Protein AF-A0A6N7XLK1-F1 (afdb_monomer_lite)

Secondary structure (DSSP, 8-state):
-PPPPHHHHHHHHHHHHHHHHHHHHHHHHHHHHHTT-TTHHHHHHHHHHHHHHHHHHHTTTS-HHHHHHHHHHHHHHHHHHHHHHHHHHTT-HHHHHHHHHHHHHHHHHHHHHHHHH-TTS-HHHHHHHHHHHHHHHHHHHHHHHTT-HHHHHHHHHHHHHHHHHHHHHHHHHHHHH-HHHHS------

Sequence (189 aa):
MEYINRKELELINEVSMLWIQHSEWIRMVFVSIIFKTPDKEAAIFRFLRNLADFAYFLRVFYEDNVAFRFSDLLTENLSLARNLVEYTMLGDTKAAEKTNEKLYKNADEISHLLSSINPYWHYESWRAMLYIYLDMVKTMTGEMIDGNYRESINIYDKLEREVMVMAEIMYNGILKQFPYKFCKNKLLG

Organism: NCBI:txid2607614

Radius of gyration: 17.97 Å; chains: 1; bounding box: 56×36×53 Å

pLDDT: mean 95.72, std 10.15, range [37.56, 98.88]

Structure (mmCIF, N/CA/C/O backbone):
data_AF-A0A6N7XLK1-F1
#
_entry.id   AF-A0A6N7XLK1-F1
#
loop_
_atom_site.group_PDB
_atom_site.id
_atom_site.type_symbol
_atom_site.label_atom_id
_atom_site.label_alt_id
_atom_site.label_comp_id
_atom_site.label_asym_id
_atom_site.label_entity_id
_atom_site.label_seq_id
_atom_site.pdbx_PDB_ins_code
_atom_site.Cartn_x
_atom_site.Cartn_y
_atom_site.Cartn_z
_atom_site.occupancy
_atom_site.B_iso_or_equiv
_atom_site.auth_seq_id
_atom_site.auth_comp_id
_atom_site.auth_asym_id
_atom_site.auth_atom_id
_atom_site.pdbx_PDB_model_num
ATOM 1 N N . MET A 1 1 ? 13.445 -21.702 -20.669 1.00 43.28 1 MET A N 1
ATOM 2 C CA . MET A 1 1 ? 13.808 -21.191 -19.336 1.00 43.28 1 MET A CA 1
ATOM 3 C C . MET A 1 1 ? 14.716 -20.005 -19.590 1.00 43.28 1 MET A C 1
ATOM 5 O O . MET A 1 1 ? 15.807 -20.198 -20.110 1.00 43.28 1 MET A O 1
ATOM 9 N N . GLU A 1 2 ? 14.197 -18.795 -19.421 1.00 65.75 2 GLU A N 1
ATOM 10 C CA . GLU A 1 2 ? 14.968 -17.565 -19.617 1.00 65.75 2 GLU A CA 1
ATOM 11 C C . GLU A 1 2 ? 15.841 -17.361 -18.369 1.00 65.75 2 GLU A C 1
ATOM 13 O O . GLU A 1 2 ? 15.371 -17.562 -17.250 1.00 65.75 2 GLU A O 1
ATOM 18 N N . TYR A 1 3 ? 17.136 -17.097 -18.545 1.00 81.38 3 TYR A N 1
ATOM 19 C CA . TYR A 1 3 ? 18.070 -16.981 -17.423 1.00 81.38 3 TYR A CA 1
ATOM 20 C C . TYR A 1 3 ? 18.004 -15.567 -16.837 1.00 81.38 3 TYR A C 1
ATOM 22 O O . TYR A 1 3 ? 18.347 -14.617 -17.535 1.00 81.38 3 TYR A O 1
ATOM 30 N N . ILE A 1 4 ? 17.637 -15.442 -15.557 1.00 85.62 4 ILE A N 1
ATOM 31 C CA . ILE A 1 4 ? 17.681 -14.172 -14.814 1.00 85.62 4 ILE A CA 1
ATOM 32 C C . ILE A 1 4 ? 19.142 -13.765 -14.604 1.00 85.62 4 ILE A C 1
ATOM 34 O O . ILE A 1 4 ? 19.956 -14.536 -14.085 1.00 85.62 4 ILE A O 1
ATOM 38 N N . ASN A 1 5 ? 19.489 -12.543 -14.994 1.00 91.88 5 ASN A N 1
ATOM 39 C CA . ASN A 1 5 ? 20.804 -11.973 -14.745 1.00 91.88 5 ASN A CA 1
ATOM 40 C C . ASN A 1 5 ? 20.865 -11.231 -13.399 1.00 91.88 5 ASN A C 1
ATOM 42 O O . ASN A 1 5 ? 19.855 -10.950 -12.763 1.00 91.88 5 ASN A O 1
ATOM 46 N N . ARG A 1 6 ? 22.079 -10.888 -12.952 1.00 94.19 6 ARG A N 1
ATOM 47 C CA . ARG A 1 6 ? 22.297 -10.273 -11.635 1.00 94.19 6 ARG A CA 1
ATOM 48 C C . ARG A 1 6 ? 21.488 -8.987 -11.413 1.00 94.19 6 ARG A C 1
ATOM 50 O O . ARG A 1 6 ? 20.938 -8.829 -10.334 1.00 94.19 6 ARG A O 1
ATOM 57 N N . LYS A 1 7 ? 21.403 -8.095 -12.405 1.00 95.06 7 LYS A N 1
ATOM 58 C CA . LYS A 1 7 ? 20.674 -6.824 -12.263 1.00 95.06 7 LYS A CA 1
ATOM 59 C C . LYS A 1 7 ? 19.163 -7.036 -12.199 1.00 95.06 7 LYS A C 1
ATOM 61 O O . LYS A 1 7 ? 18.473 -6.321 -11.486 1.00 95.06 7 LYS A O 1
ATOM 66 N N . GLU A 1 8 ? 18.656 -8.011 -12.950 1.00 95.75 8 GLU A N 1
ATOM 67 C CA . GLU A 1 8 ? 17.245 -8.407 -12.892 1.00 95.75 8 GLU A CA 1
ATOM 68 C C . GLU A 1 8 ? 16.913 -8.999 -11.521 1.00 95.75 8 GLU A C 1
ATOM 70 O O . GLU A 1 8 ? 15.907 -8.635 -10.924 1.00 95.75 8 GLU A O 1
ATOM 75 N N . LEU A 1 9 ? 17.797 -9.843 -10.977 1.00 96.38 9 LEU A N 1
ATOM 76 C CA . LEU A 1 9 ? 17.644 -10.391 -9.630 1.00 96.38 9 LEU A CA 1
ATOM 77 C C . LEU A 1 9 ? 17.686 -9.297 -8.550 1.00 96.38 9 LEU A C 1
ATOM 79 O O . LEU A 1 9 ? 16.897 -9.339 -7.611 1.00 96.38 9 LEU A O 1
ATOM 83 N N . GLU A 1 10 ? 18.584 -8.317 -8.679 1.00 97.12 10 GLU A N 1
ATOM 84 C CA . GLU A 1 10 ? 18.661 -7.161 -7.774 1.00 97.12 10 GLU A CA 1
ATOM 85 C C . GLU A 1 10 ? 17.354 -6.349 -7.793 1.00 97.12 10 GLU A C 1
ATOM 87 O O . GLU A 1 10 ? 16.816 -6.068 -6.725 1.00 97.12 10 GLU A O 1
ATOM 92 N N . LEU A 1 11 ? 16.785 -6.079 -8.976 1.00 98.12 11 LEU A N 1
ATOM 93 C CA . LEU A 1 11 ? 15.480 -5.420 -9.113 1.00 98.12 11 LEU A CA 1
ATOM 94 C C . LEU A 1 11 ? 14.349 -6.224 -8.459 1.00 98.12 11 LEU A C 1
ATOM 96 O O . LEU A 1 11 ? 13.550 -5.661 -7.713 1.00 98.12 11 LEU A O 1
ATOM 100 N N . ILE A 1 12 ? 14.263 -7.526 -8.756 1.00 98.06 12 ILE A N 1
ATOM 101 C CA . ILE A 1 12 ? 13.224 -8.407 -8.202 1.00 98.06 12 ILE A CA 1
ATOM 102 C C . ILE A 1 12 ? 13.282 -8.370 -6.675 1.00 98.06 12 ILE A C 1
ATOM 104 O O . ILE A 1 12 ? 12.249 -8.195 -6.028 1.00 98.06 12 ILE A O 1
ATOM 108 N N . ASN A 1 13 ? 14.480 -8.486 -6.098 1.00 98.25 13 ASN A N 1
ATOM 109 C CA . ASN A 1 13 ? 14.666 -8.439 -4.653 1.00 98.25 13 ASN A CA 1
ATOM 110 C C . ASN A 1 13 ? 14.288 -7.072 -4.074 1.00 98.25 13 ASN A C 1
ATOM 112 O O . ASN A 1 13 ? 13.582 -7.022 -3.074 1.00 98.25 13 ASN A O 1
ATOM 116 N N . GLU A 1 14 ? 14.717 -5.970 -4.692 1.00 98.44 14 GLU A N 1
ATOM 117 C CA . GLU A 1 14 ? 14.417 -4.617 -4.214 1.00 98.44 14 GLU A CA 1
ATOM 118 C C . GLU A 1 14 ? 12.906 -4.341 -4.195 1.00 98.44 14 GLU A C 1
ATOM 120 O O . GLU A 1 14 ? 12.358 -3.969 -3.157 1.00 98.44 14 GLU A O 1
ATOM 125 N N . VAL A 1 15 ? 12.210 -4.616 -5.303 1.00 98.69 15 VAL A N 1
ATOM 126 C CA . VAL A 1 15 ? 10.756 -4.416 -5.412 1.00 98.69 15 VAL A CA 1
ATOM 127 C C . VAL A 1 15 ? 9.992 -5.337 -4.461 1.00 98.69 15 VAL A C 1
ATOM 129 O O . VAL A 1 15 ? 9.063 -4.887 -3.790 1.00 98.69 15 VAL A O 1
ATOM 132 N N . SER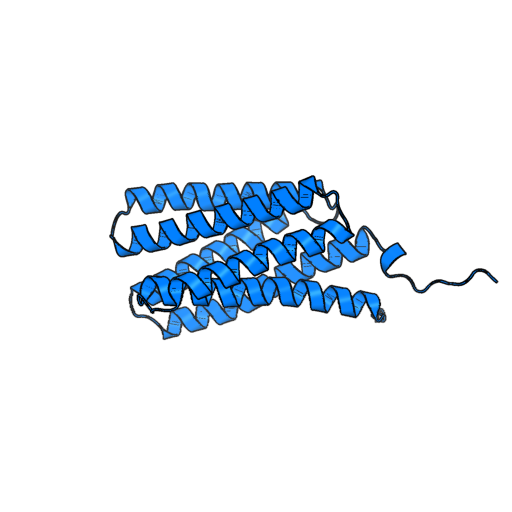 A 1 16 ? 10.394 -6.607 -4.357 1.00 98.44 16 SER A N 1
ATOM 133 C CA . SER A 1 16 ? 9.758 -7.555 -3.431 1.00 98.44 16 SER A CA 1
ATOM 134 C C . SER A 1 16 ? 9.927 -7.109 -1.979 1.00 98.44 16 SER A C 1
ATOM 136 O O . SER A 1 16 ? 8.966 -7.121 -1.215 1.00 98.44 16 SER A O 1
ATOM 138 N N . MET A 1 17 ? 11.119 -6.640 -1.600 1.00 98.56 17 MET A N 1
ATOM 139 C CA . MET A 1 17 ? 11.371 -6.134 -0.251 1.00 98.56 17 MET A CA 1
ATOM 140 C C . MET A 1 17 ? 10.546 -4.887 0.071 1.00 98.56 17 MET A C 1
ATOM 142 O O . MET A 1 17 ? 10.075 -4.765 1.200 1.00 98.56 17 MET A O 1
ATOM 146 N N . LEU A 1 18 ? 10.340 -3.976 -0.886 1.00 98.69 18 LEU A N 1
ATOM 147 C CA . LEU A 1 18 ? 9.494 -2.796 -0.679 1.00 98.69 18 LEU A CA 1
ATOM 148 C C . LEU A 1 18 ? 8.045 -3.186 -0.354 1.00 98.69 18 LEU A C 1
ATOM 150 O O . LEU A 1 18 ? 7.481 -2.662 0.609 1.00 98.69 18 LEU A O 1
ATOM 154 N N . TRP A 1 19 ? 7.468 -4.129 -1.103 1.00 98.56 19 TRP A N 1
ATOM 155 C CA . TRP A 1 19 ? 6.089 -4.594 -0.913 1.00 98.56 19 TRP A CA 1
ATOM 156 C C . TRP A 1 19 ? 5.901 -5.480 0.325 1.00 98.56 19 TRP A C 1
ATOM 158 O O . TRP A 1 19 ? 4.925 -5.294 1.049 1.00 98.56 19 TRP A O 1
ATOM 168 N N . ILE A 1 20 ? 6.846 -6.374 0.636 1.00 98.25 20 ILE A N 1
ATOM 169 C CA . ILE A 1 20 ? 6.812 -7.162 1.884 1.00 98.25 20 ILE A CA 1
ATOM 170 C C . ILE A 1 20 ? 6.916 -6.237 3.100 1.00 98.25 20 ILE A C 1
ATOM 172 O O . ILE A 1 20 ? 6.143 -6.346 4.047 1.00 98.25 20 ILE A O 1
ATOM 176 N N . GLN A 1 21 ? 7.832 -5.264 3.078 1.00 98.50 21 GLN A N 1
ATOM 177 C CA . GLN A 1 21 ? 7.912 -4.293 4.169 1.00 98.50 21 GLN A CA 1
ATOM 178 C C . GLN A 1 21 ? 6.621 -3.478 4.286 1.00 98.50 21 GLN A C 1
ATOM 180 O O . GLN A 1 21 ? 6.199 -3.169 5.397 1.00 98.50 21 GLN A O 1
ATOM 185 N N . HIS A 1 22 ? 5.973 -3.149 3.168 1.00 98.31 22 HIS A N 1
ATOM 186 C CA . HIS A 1 22 ? 4.676 -2.485 3.191 1.00 98.31 22 HIS A CA 1
ATOM 187 C C . HIS A 1 22 ? 3.635 -3.317 3.962 1.00 98.31 22 HIS A C 1
ATOM 189 O O . HIS A 1 22 ? 3.010 -2.792 4.885 1.00 98.31 22 HIS A O 1
ATOM 195 N N . SER A 1 23 ? 3.497 -4.619 3.671 1.00 97.94 23 SER A N 1
ATOM 196 C CA . SER A 1 23 ? 2.574 -5.500 4.408 1.00 97.94 23 SER A CA 1
ATOM 197 C C . SER A 1 23 ? 2.948 -5.675 5.882 1.00 97.94 23 SER A C 1
ATOM 199 O O . SER A 1 23 ? 2.081 -5.625 6.756 1.00 97.94 23 SER A O 1
ATOM 201 N N . GLU A 1 24 ? 4.233 -5.842 6.188 1.00 98.25 24 GLU A N 1
ATOM 202 C CA . GLU A 1 24 ? 4.696 -6.023 7.566 1.00 98.25 24 GLU A CA 1
ATOM 203 C C . GLU A 1 24 ? 4.404 -4.780 8.411 1.00 98.25 24 GLU A C 1
ATOM 205 O O . GLU A 1 24 ? 3.795 -4.856 9.482 1.00 98.25 24 GLU A O 1
ATOM 210 N N . TRP A 1 25 ? 4.812 -3.606 7.925 1.00 98.56 25 TRP A N 1
ATOM 211 C CA . TRP A 1 25 ? 4.705 -2.380 8.703 1.00 98.56 25 TRP A CA 1
ATOM 212 C C . TRP A 1 25 ? 3.262 -1.889 8.810 1.00 98.56 25 TRP A C 1
ATOM 214 O O . TRP A 1 25 ? 2.925 -1.324 9.851 1.00 98.56 25 TRP A O 1
ATOM 224 N N . ILE A 1 26 ? 2.383 -2.141 7.824 1.00 98.38 26 ILE A N 1
ATOM 225 C CA . ILE A 1 26 ? 0.961 -1.793 7.980 1.00 98.38 26 ILE A CA 1
ATOM 226 C C . ILE A 1 26 ? 0.321 -2.624 9.098 1.00 98.38 26 ILE A C 1
ATOM 228 O O . ILE A 1 26 ? -0.415 -2.083 9.927 1.00 98.38 26 ILE A O 1
ATOM 232 N N . ARG A 1 27 ? 0.667 -3.918 9.197 1.00 98.50 27 ARG A N 1
ATOM 233 C CA . ARG A 1 27 ? 0.221 -4.774 10.302 1.00 98.50 27 ARG A CA 1
ATOM 234 C C . ARG A 1 27 ? 0.726 -4.238 11.641 1.00 98.50 27 ARG A C 1
ATOM 236 O O . ARG A 1 27 ? -0.071 -4.121 12.566 1.00 98.50 27 ARG A O 1
ATOM 243 N N . MET A 1 28 ? 2.005 -3.867 11.747 1.00 98.56 28 MET A N 1
ATOM 244 C CA . MET A 1 28 ? 2.573 -3.310 12.989 1.00 98.56 28 MET A CA 1
ATOM 245 C C . MET A 1 28 ? 1.914 -1.983 13.395 1.00 98.56 28 MET A C 1
ATOM 247 O O . MET A 1 28 ? 1.628 -1.761 14.574 1.00 98.56 28 MET A O 1
ATOM 251 N N . VAL A 1 29 ? 1.604 -1.113 12.429 1.00 98.62 29 VAL A N 1
ATOM 252 C CA . VAL A 1 29 ? 0.853 0.126 12.681 1.00 98.62 29 VAL A CA 1
ATOM 253 C C . VAL A 1 29 ? -0.532 -0.188 13.245 1.00 98.62 29 VAL A C 1
ATOM 255 O O . VAL A 1 29 ? -0.917 0.384 14.261 1.00 98.62 29 VAL A O 1
ATOM 258 N N . PHE A 1 30 ? -1.279 -1.120 12.655 1.00 98.69 30 PHE A N 1
ATOM 259 C CA . PHE A 1 30 ? -2.616 -1.427 13.165 1.00 98.69 30 PHE A CA 1
ATOM 260 C C . PHE A 1 30 ? -2.615 -2.182 14.489 1.00 98.69 30 PHE A C 1
ATOM 262 O O . PHE A 1 30 ? -3.416 -1.846 15.356 1.00 98.69 30 PHE A O 1
ATOM 269 N N . VAL A 1 31 ? -1.682 -3.113 14.700 1.00 98.56 31 VAL A N 1
ATOM 270 C CA . VAL A 1 31 ? -1.459 -3.738 16.014 1.00 98.56 31 VAL A CA 1
ATOM 271 C C . VAL A 1 31 ? -1.223 -2.654 17.069 1.00 98.56 31 VAL A C 1
ATOM 273 O O . VAL A 1 31 ? -1.887 -2.647 18.106 1.00 98.56 31 VAL A O 1
ATOM 276 N N . SER A 1 32 ? -0.342 -1.692 16.793 1.00 98.50 32 SER A N 1
ATOM 277 C CA . SER A 1 32 ? -0.021 -0.645 17.767 1.00 98.50 32 SER A CA 1
ATOM 278 C C . SER A 1 32 ? -1.161 0.343 18.028 1.00 98.50 32 SER A C 1
ATOM 280 O O . SER A 1 32 ? -1.342 0.779 19.167 1.00 98.50 32 SER A O 1
ATOM 282 N N . ILE A 1 33 ? -1.981 0.655 17.020 1.00 98.31 33 ILE A N 1
ATOM 283 C CA . ILE A 1 33 ? -3.195 1.472 17.178 1.00 98.31 33 ILE A CA 1
ATOM 284 C C . ILE A 1 33 ? -4.252 0.727 18.002 1.00 98.31 33 ILE A C 1
ATOM 286 O O . ILE A 1 33 ? -4.736 1.262 19.002 1.00 98.31 33 ILE A O 1
ATOM 290 N N . ILE A 1 34 ? -4.585 -0.506 17.613 1.00 98.56 34 ILE A N 1
ATOM 291 C CA . ILE A 1 34 ? -5.682 -1.287 18.202 1.00 98.56 34 ILE A CA 1
ATOM 292 C C . ILE A 1 34 ? -5.375 -1.633 19.661 1.00 98.56 34 ILE A C 1
ATOM 294 O O . ILE A 1 34 ? -6.208 -1.415 20.543 1.00 98.56 34 ILE A O 1
ATOM 298 N N . PHE A 1 35 ? -4.156 -2.102 19.939 1.00 98.06 35 PHE A N 1
ATOM 299 C CA . PHE A 1 35 ? -3.735 -2.498 21.287 1.00 98.06 35 PHE A CA 1
ATOM 300 C C . PHE A 1 35 ? -3.077 -1.367 22.086 1.00 98.06 35 PHE A C 1
ATOM 302 O O . PHE A 1 35 ? -2.670 -1.586 23.227 1.00 98.06 35 PHE A O 1
ATOM 309 N N . LYS A 1 36 ? -3.003 -0.154 21.520 1.00 97.69 36 LYS A N 1
ATOM 310 C CA . LYS A 1 36 ? -2.470 1.056 22.169 1.00 97.69 36 LYS A CA 1
ATOM 311 C C . LYS A 1 36 ? -1.061 0.848 22.735 1.00 97.69 36 LYS A C 1
ATOM 313 O O . LYS A 1 36 ? -0.769 1.237 23.867 1.00 97.69 36 LYS A O 1
ATOM 318 N N . THR A 1 37 ? -0.192 0.208 21.958 1.00 98.31 37 THR A N 1
ATOM 319 C CA . THR A 1 37 ? 1.183 -0.079 22.381 1.00 98.31 37 THR A CA 1
ATOM 320 C C . THR A 1 37 ? 2.040 1.197 22.358 1.00 98.31 37 THR A C 1
ATOM 322 O O . THR A 1 37 ? 1.773 2.125 21.585 1.00 98.31 37 THR A O 1
ATOM 325 N N . PRO A 1 38 ? 3.079 1.295 23.211 1.00 98.25 38 PRO A N 1
ATOM 326 C CA . PRO A 1 38 ? 3.884 2.514 23.342 1.00 98.25 38 PRO A CA 1
ATOM 327 C C . PRO A 1 38 ? 4.735 2.843 22.103 1.00 98.25 38 PRO A C 1
ATOM 329 O O . PRO A 1 38 ? 5.219 3.964 21.977 1.00 98.25 38 PRO A O 1
ATOM 332 N N . ASP A 1 39 ? 4.921 1.896 21.184 1.00 98.00 39 ASP A N 1
ATOM 333 C CA . ASP A 1 39 ? 5.708 2.043 19.957 1.00 98.00 39 ASP A CA 1
ATOM 334 C C . ASP A 1 39 ? 4.900 2.559 18.753 1.00 98.00 39 ASP A C 1
ATOM 336 O O . ASP A 1 39 ? 5.467 2.704 17.672 1.00 98.00 39 ASP A O 1
ATOM 340 N N . LYS A 1 40 ? 3.612 2.901 18.924 1.00 98.06 40 LYS A N 1
ATOM 341 C CA . LYS A 1 40 ? 2.719 3.372 17.848 1.00 98.06 40 LYS A CA 1
ATOM 342 C C . LYS A 1 40 ? 3.351 4.421 16.928 1.00 98.06 40 LYS A C 1
ATOM 344 O O . LYS A 1 40 ? 3.346 4.260 15.710 1.00 98.06 40 LYS A O 1
ATOM 349 N N . GLU A 1 41 ? 3.924 5.483 17.493 1.00 98.00 41 GLU A N 1
ATOM 350 C CA . GLU A 1 41 ? 4.550 6.538 16.682 1.00 98.00 41 GLU A CA 1
ATOM 351 C C . GLU A 1 41 ? 5.795 6.024 15.946 1.00 98.00 41 GLU A C 1
ATOM 353 O O . GLU A 1 41 ? 5.996 6.335 14.774 1.00 98.00 41 GLU A O 1
ATOM 358 N N . ALA A 1 42 ? 6.603 5.171 16.584 1.00 98.56 42 ALA A N 1
ATOM 359 C CA . ALA A 1 42 ? 7.772 4.569 15.947 1.00 98.56 42 ALA A CA 1
ATOM 360 C C . ALA A 1 42 ? 7.381 3.645 14.778 1.00 98.56 42 ALA A C 1
ATOM 362 O O . ALA A 1 42 ? 8.021 3.693 13.724 1.00 98.56 42 ALA A O 1
ATOM 363 N N . ALA A 1 43 ? 6.311 2.857 14.927 1.00 98.50 43 ALA A N 1
ATOM 364 C CA . ALA A 1 43 ? 5.767 2.016 13.862 1.00 98.50 43 ALA A CA 1
ATOM 365 C C . ALA A 1 43 ? 5.261 2.860 12.678 1.00 98.50 43 ALA A C 1
ATOM 367 O O . ALA A 1 43 ? 5.589 2.564 11.527 1.00 98.50 43 ALA A O 1
ATOM 368 N N . ILE A 1 44 ? 4.540 3.958 12.949 1.00 98.38 44 ILE A N 1
ATOM 369 C CA . ILE A 1 44 ? 4.074 4.897 11.916 1.00 98.38 44 ILE A CA 1
ATOM 370 C C . ILE A 1 44 ? 5.261 5.526 11.180 1.00 98.38 44 ILE A C 1
ATOM 372 O O . ILE A 1 44 ? 5.296 5.498 9.951 1.00 98.38 44 ILE A O 1
ATOM 376 N N . PHE A 1 45 ? 6.264 6.045 11.896 1.00 98.44 45 PHE A N 1
ATOM 377 C CA . PHE A 1 45 ? 7.452 6.627 11.262 1.00 98.44 45 PHE A CA 1
ATOM 378 C C . PHE A 1 45 ? 8.199 5.615 10.394 1.00 98.44 45 PHE A C 1
ATOM 380 O O . PHE A 1 45 ? 8.676 5.947 9.307 1.00 98.44 45 PHE A O 1
ATOM 387 N N . ARG A 1 46 ? 8.278 4.360 10.841 1.00 98.50 46 ARG A N 1
ATOM 388 C CA . ARG A 1 46 ? 8.908 3.295 10.065 1.00 98.50 46 ARG A CA 1
ATOM 389 C C . ARG A 1 46 ? 8.122 2.946 8.798 1.00 98.50 46 ARG A C 1
ATOM 391 O O . ARG A 1 46 ? 8.758 2.693 7.769 1.00 98.50 46 ARG A O 1
ATOM 398 N N . PHE A 1 47 ? 6.792 2.954 8.851 1.00 98.50 47 PHE A N 1
ATOM 399 C CA . PHE A 1 47 ? 5.950 2.777 7.668 1.00 98.50 47 PHE A CA 1
ATOM 400 C C . PHE A 1 47 ? 6.104 3.952 6.693 1.00 98.50 47 PHE A C 1
ATOM 402 O O . PHE A 1 47 ? 6.330 3.736 5.509 1.00 98.50 47 PHE A O 1
ATOM 409 N N . LEU A 1 48 ? 6.095 5.198 7.183 1.00 98.31 48 LEU A N 1
ATOM 410 C CA . LEU A 1 48 ? 6.320 6.387 6.349 1.00 98.31 48 LEU A CA 1
ATOM 411 C C . LEU A 1 48 ? 7.673 6.344 5.625 1.00 98.31 48 LEU A C 1
ATOM 413 O O . LEU A 1 48 ? 7.766 6.752 4.470 1.00 98.31 48 LEU A O 1
ATOM 417 N N . ARG A 1 49 ? 8.713 5.783 6.258 1.00 98.50 49 ARG A N 1
ATOM 418 C CA . ARG A 1 49 ? 9.995 5.537 5.584 1.00 98.50 49 ARG A CA 1
ATOM 419 C C . ARG A 1 49 ? 9.857 4.585 4.393 1.00 98.50 49 ARG A C 1
ATOM 421 O O . ARG A 1 49 ? 10.432 4.873 3.358 1.00 98.50 49 ARG A O 1
ATOM 428 N N . ASN A 1 50 ? 9.070 3.510 4.502 1.00 98.56 50 ASN A N 1
ATOM 429 C CA . ASN A 1 50 ? 8.824 2.602 3.371 1.00 98.56 50 ASN A CA 1
ATOM 430 C C . ASN A 1 50 ? 8.163 3.331 2.184 1.00 98.56 50 ASN A C 1
ATOM 432 O O . ASN A 1 50 ? 8.523 3.071 1.040 1.00 98.56 50 ASN A O 1
ATOM 436 N N . LEU A 1 51 ? 7.267 4.290 2.443 1.00 98.12 51 LEU A N 1
ATOM 437 C CA . LEU A 1 51 ? 6.663 5.114 1.386 1.00 98.12 51 LEU A CA 1
ATOM 438 C C . LEU A 1 51 ? 7.702 6.004 0.685 1.00 98.12 51 LEU A C 1
ATOM 440 O O . LEU A 1 51 ? 7.711 6.106 -0.542 1.00 98.12 51 LEU A O 1
ATOM 444 N N . ALA A 1 52 ? 8.620 6.591 1.457 1.00 97.75 52 ALA A N 1
ATOM 445 C CA . ALA A 1 52 ? 9.747 7.337 0.906 1.00 97.75 52 ALA A CA 1
ATOM 446 C C . ALA A 1 52 ? 10.710 6.427 0.119 1.00 97.75 52 ALA A C 1
ATOM 448 O O . ALA A 1 52 ? 11.182 6.823 -0.945 1.00 97.75 52 ALA A O 1
ATOM 449 N N . ASP A 1 53 ? 10.962 5.203 0.594 1.00 98.38 53 ASP A N 1
ATOM 450 C CA . ASP A 1 53 ? 11.802 4.211 -0.089 1.00 98.38 53 ASP A CA 1
ATOM 451 C C . ASP A 1 53 ? 11.209 3.836 -1.464 1.00 98.38 53 ASP A C 1
ATOM 453 O O . ASP A 1 53 ? 11.937 3.799 -2.457 1.00 98.38 53 ASP A O 1
ATOM 457 N N . PHE A 1 54 ? 9.882 3.675 -1.569 1.00 98.25 54 PHE A N 1
ATOM 458 C CA . PHE A 1 54 ? 9.190 3.529 -2.857 1.00 98.25 54 PHE A CA 1
ATOM 459 C C . PHE A 1 54 ? 9.419 4.725 -3.789 1.00 98.25 54 PHE A C 1
ATOM 461 O O . PHE A 1 54 ? 9.659 4.545 -4.984 1.00 98.25 54 PHE A O 1
ATOM 468 N N . ALA A 1 55 ? 9.355 5.948 -3.256 1.00 97.25 55 ALA A N 1
ATOM 469 C CA . ALA A 1 55 ? 9.628 7.153 -4.031 1.00 97.25 55 ALA A CA 1
ATOM 470 C C . ALA A 1 55 ? 11.064 7.132 -4.571 1.00 97.25 55 ALA A C 1
ATOM 472 O O . ALA A 1 55 ? 11.275 7.290 -5.771 1.00 97.25 55 ALA A O 1
ATOM 473 N N . TYR A 1 56 ? 12.055 6.882 -3.709 1.00 97.81 56 TYR A N 1
ATOM 474 C CA . TYR A 1 56 ? 13.460 6.797 -4.111 1.00 97.81 56 TYR A CA 1
ATOM 475 C C . TYR A 1 56 ? 13.696 5.735 -5.183 1.00 97.81 56 TYR A C 1
ATOM 477 O O . TYR A 1 56 ? 14.407 6.008 -6.150 1.00 97.81 56 TYR A O 1
ATOM 485 N N . PHE A 1 57 ? 13.052 4.575 -5.057 1.00 98.00 57 PHE A N 1
ATOM 486 C CA . PHE A 1 57 ? 13.088 3.530 -6.072 1.00 98.00 57 PHE A CA 1
ATOM 487 C C . PHE A 1 57 ? 12.534 4.017 -7.421 1.00 98.00 57 PHE A C 1
ATOM 489 O O . PHE A 1 57 ? 13.208 3.914 -8.448 1.00 98.00 57 PHE A O 1
ATOM 496 N N . LEU A 1 58 ? 11.334 4.611 -7.442 1.00 97.81 58 LEU A N 1
ATOM 497 C CA . LEU A 1 58 ? 10.708 5.072 -8.687 1.00 97.81 58 LEU A CA 1
ATOM 498 C C . LEU A 1 58 ? 11.514 6.176 -9.390 1.00 97.81 58 LEU A C 1
ATOM 500 O O . LEU A 1 58 ? 11.537 6.203 -10.621 1.00 97.81 58 LEU A O 1
ATOM 504 N N . ARG A 1 59 ? 12.239 7.027 -8.650 1.00 97.12 59 ARG A N 1
ATOM 505 C CA . ARG A 1 59 ? 13.119 8.076 -9.219 1.00 97.12 59 ARG A CA 1
ATOM 506 C C . ARG A 1 59 ? 14.250 7.530 -10.093 1.00 97.12 59 ARG A C 1
ATOM 508 O O . ARG A 1 59 ? 14.810 8.259 -10.904 1.00 97.12 59 ARG A O 1
ATOM 515 N N . VAL A 1 60 ? 14.602 6.249 -9.961 1.00 96.56 60 VAL A N 1
ATOM 516 C CA . VAL A 1 60 ? 15.614 5.602 -10.819 1.00 96.56 60 VAL A CA 1
ATOM 517 C C . VAL A 1 60 ? 15.110 5.420 -12.263 1.00 96.56 60 VAL A C 1
ATOM 519 O O . VAL A 1 60 ? 15.912 5.289 -13.203 1.00 96.56 60 VAL A O 1
ATOM 522 N N . PHE A 1 61 ? 13.788 5.406 -12.448 1.00 97.69 61 PHE A N 1
ATOM 523 C CA . PHE A 1 61 ? 13.114 5.068 -13.703 1.00 97.69 61 PHE A CA 1
ATOM 524 C C . PHE A 1 61 ? 12.233 6.196 -14.248 1.00 97.69 61 PHE A C 1
ATOM 526 O O . PHE A 1 61 ? 12.096 6.314 -15.464 1.00 97.69 61 PHE A O 1
ATOM 533 N N . TYR A 1 62 ? 11.676 7.026 -13.370 1.00 97.69 62 TYR A N 1
ATOM 534 C CA . TYR A 1 62 ? 10.705 8.066 -13.698 1.00 97.69 62 TYR A CA 1
ATOM 535 C C . TYR A 1 62 ? 11.127 9.428 -13.133 1.00 97.69 62 TYR A C 1
ATOM 537 O O . TYR A 1 62 ? 12.045 9.523 -12.320 1.00 97.69 62 TYR A O 1
ATOM 545 N N . GLU A 1 63 ? 10.454 10.489 -13.574 1.00 94.62 63 GLU A N 1
ATOM 546 C CA . GLU A 1 63 ? 10.697 11.857 -13.111 1.00 94.62 63 GLU A CA 1
ATOM 547 C C . GLU A 1 63 ? 10.370 12.045 -11.616 1.00 94.62 63 GLU A C 1
ATOM 549 O O . GLU A 1 63 ? 9.506 11.372 -11.045 1.00 94.62 63 GLU A O 1
ATOM 554 N N . ASP A 1 64 ? 11.040 13.010 -10.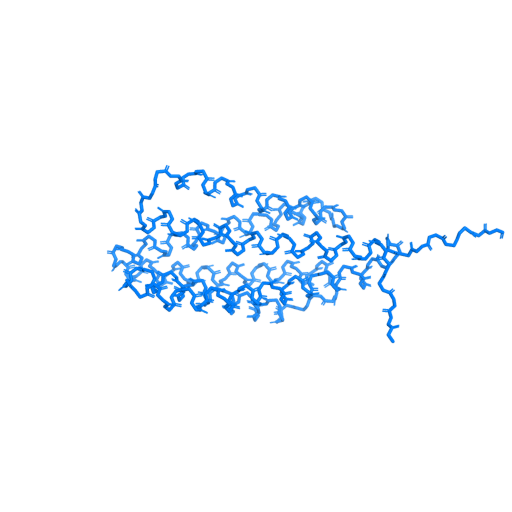979 1.00 95.75 64 ASP A N 1
ATOM 555 C CA . ASP A 1 64 ? 10.898 13.295 -9.545 1.00 95.75 64 ASP A CA 1
ATOM 556 C C . ASP A 1 64 ? 9.443 13.588 -9.133 1.00 95.75 64 ASP A C 1
ATOM 558 O O . ASP A 1 64 ? 8.986 13.128 -8.087 1.00 95.75 64 ASP A O 1
ATOM 562 N N . ASN A 1 65 ? 8.687 14.304 -9.970 1.00 96.00 65 ASN A N 1
ATOM 563 C CA . ASN A 1 65 ? 7.272 14.618 -9.736 1.00 96.00 65 ASN A CA 1
ATOM 564 C C . ASN A 1 65 ? 6.393 13.359 -9.587 1.00 96.00 65 ASN A C 1
ATOM 566 O O . ASN A 1 65 ? 5.521 13.329 -8.720 1.00 96.00 65 ASN A O 1
ATOM 570 N N . VAL A 1 66 ? 6.632 12.317 -10.388 1.00 95.69 66 VAL A N 1
ATOM 571 C CA . VAL A 1 66 ? 5.910 11.040 -10.354 1.00 95.69 66 VAL A CA 1
ATOM 572 C C . VAL A 1 66 ? 6.201 10.315 -9.051 1.00 95.69 66 VAL A C 1
ATOM 574 O O . VAL A 1 66 ? 5.278 9.872 -8.369 1.00 95.69 66 VAL A O 1
ATOM 577 N N . ALA A 1 67 ? 7.479 10.215 -8.688 1.00 95.56 67 ALA A N 1
ATOM 578 C CA . ALA A 1 67 ? 7.891 9.540 -7.468 1.00 95.56 67 ALA A CA 1
ATOM 579 C C . ALA A 1 67 ? 7.333 10.220 -6.210 1.00 95.56 67 ALA A C 1
ATOM 581 O O . ALA A 1 67 ? 6.819 9.541 -5.320 1.00 95.56 67 ALA A O 1
ATOM 582 N N . PHE A 1 68 ? 7.377 11.556 -6.154 1.00 95.31 68 PHE A N 1
ATOM 583 C CA . PHE A 1 68 ? 6.779 12.308 -5.052 1.00 95.31 68 PHE A CA 1
ATOM 584 C C . PHE A 1 68 ? 5.259 12.144 -5.014 1.00 95.31 68 PHE A C 1
ATOM 586 O O . PHE A 1 68 ? 4.713 11.837 -3.957 1.00 95.31 68 PHE A O 1
ATOM 593 N N . ARG A 1 69 ? 4.576 12.229 -6.165 1.00 98.06 69 ARG A N 1
ATOM 594 C CA . ARG A 1 69 ? 3.122 12.024 -6.224 1.00 98.06 69 ARG A CA 1
ATOM 595 C C . ARG A 1 69 ? 2.715 10.625 -5.760 1.00 98.06 69 ARG A C 1
ATOM 597 O O . ARG A 1 69 ? 1.694 10.494 -5.091 1.00 98.06 69 ARG A O 1
ATOM 604 N N . PHE A 1 70 ? 3.494 9.593 -6.084 1.00 97.88 70 PHE A N 1
ATOM 605 C CA . PHE A 1 70 ? 3.240 8.233 -5.607 1.00 97.88 70 PHE A CA 1
ATOM 606 C C . PHE A 1 70 ? 3.363 8.137 -4.081 1.00 97.88 70 PHE A C 1
ATOM 608 O O . PHE A 1 70 ? 2.462 7.619 -3.424 1.00 97.88 70 PHE A O 1
ATOM 615 N N . SER A 1 71 ? 4.429 8.703 -3.507 1.00 97.06 71 SER A N 1
ATOM 616 C CA . SER A 1 71 ? 4.621 8.761 -2.051 1.00 97.06 71 SER A CA 1
ATOM 617 C C . SER A 1 71 ? 3.496 9.510 -1.334 1.00 97.06 71 SER A C 1
ATOM 619 O O . SER A 1 71 ? 3.037 9.067 -0.279 1.00 97.06 71 SER A O 1
ATOM 621 N N . ASP A 1 72 ? 3.038 10.631 -1.896 1.00 98.25 72 ASP A N 1
ATOM 622 C CA . ASP A 1 72 ? 1.936 11.421 -1.339 1.00 98.25 72 ASP A CA 1
ATOM 623 C C . ASP A 1 72 ? 0.637 10.614 -1.322 1.00 98.25 72 ASP A C 1
ATOM 625 O O . ASP A 1 72 ? -0.041 10.553 -0.295 1.00 98.25 72 ASP A O 1
ATOM 629 N N . LEU A 1 73 ? 0.321 9.938 -2.432 1.00 98.81 73 LEU A N 1
ATOM 630 C CA . LEU A 1 73 ? -0.867 9.092 -2.530 1.00 98.81 73 LEU A CA 1
ATOM 631 C C . LEU A 1 73 ? -0.837 7.944 -1.516 1.00 98.81 73 LEU A C 1
ATOM 633 O O . LEU A 1 73 ? -1.849 7.703 -0.862 1.00 98.81 73 LEU A O 1
ATOM 637 N N . LEU A 1 74 ? 0.308 7.278 -1.328 1.00 98.31 74 LEU A N 1
ATOM 638 C CA . LEU A 1 74 ? 0.450 6.234 -0.307 1.00 98.31 74 LEU A CA 1
ATOM 639 C C . LEU A 1 74 ? 0.356 6.792 1.123 1.00 98.31 74 LEU A C 1
ATOM 641 O O . LEU A 1 74 ? -0.173 6.129 2.016 1.00 98.31 74 LEU A O 1
ATOM 645 N N . THR A 1 75 ? 0.844 8.012 1.356 1.00 98.44 75 THR A N 1
ATOM 646 C CA . THR A 1 75 ? 0.767 8.672 2.670 1.00 98.44 75 THR A CA 1
ATOM 647 C C . THR A 1 75 ? -0.677 9.042 3.011 1.00 98.44 75 THR A C 1
ATOM 649 O O . THR A 1 75 ? -1.130 8.853 4.147 1.00 98.44 75 THR A O 1
ATOM 652 N N . GLU A 1 76 ? -1.430 9.521 2.021 1.00 98.75 76 GLU A N 1
ATOM 653 C CA . GLU A 1 76 ? -2.872 9.726 2.134 1.00 98.75 76 GLU A CA 1
ATOM 654 C C . GLU A 1 76 ? -3.599 8.393 2.366 1.00 98.75 76 GLU A C 1
ATOM 656 O O . GLU A 1 76 ? -4.430 8.318 3.272 1.00 98.75 76 GLU A O 1
ATOM 661 N N . ASN A 1 77 ? -3.238 7.329 1.636 1.00 98.50 77 ASN A N 1
ATOM 662 C CA . ASN A 1 77 ? -3.808 5.990 1.807 1.00 98.50 77 ASN A CA 1
ATOM 663 C C . ASN A 1 77 ? -3.663 5.489 3.251 1.00 98.50 77 ASN A C 1
ATOM 665 O O . ASN A 1 77 ? -4.653 5.124 3.884 1.00 98.50 77 ASN A O 1
ATOM 669 N N . LEU A 1 78 ? -2.448 5.563 3.810 1.00 98.19 78 LEU A N 1
ATOM 670 C CA . LEU A 1 78 ? -2.177 5.220 5.208 1.00 98.19 78 LEU A CA 1
ATOM 671 C C . LEU A 1 78 ? -3.033 6.047 6.167 1.00 98.19 78 LEU A C 1
ATOM 673 O O . LEU A 1 78 ? -3.602 5.510 7.115 1.00 98.19 78 LEU A O 1
ATOM 677 N N . SER A 1 79 ? -3.111 7.358 5.944 1.00 98.50 79 SER A N 1
ATOM 678 C CA . SER A 1 79 ? -3.870 8.263 6.811 1.00 98.50 79 SER A CA 1
ATOM 679 C C . SER A 1 79 ? -5.363 7.921 6.801 1.00 98.50 79 SER A C 1
ATOM 681 O O . SER A 1 79 ? -5.990 7.857 7.857 1.00 98.50 79 SER A O 1
ATOM 683 N N . LEU A 1 80 ? -5.926 7.633 5.624 1.00 98.81 80 LEU A N 1
ATOM 684 C CA . LEU A 1 80 ? -7.310 7.183 5.467 1.00 98.81 80 LEU A CA 1
ATOM 685 C C . LEU A 1 80 ? -7.542 5.819 6.130 1.00 98.81 80 LEU A C 1
ATOM 687 O O . LEU A 1 80 ? -8.525 5.659 6.848 1.00 98.81 80 LEU A O 1
ATOM 691 N N . ALA A 1 81 ? -6.631 4.861 5.953 1.00 98.50 81 ALA A N 1
ATOM 692 C CA . ALA A 1 81 ? -6.745 3.534 6.550 1.00 98.50 81 ALA A CA 1
ATOM 693 C C . ALA A 1 81 ? -6.659 3.580 8.089 1.00 98.50 81 ALA A C 1
ATOM 695 O O . ALA A 1 81 ? -7.436 2.919 8.776 1.00 98.50 81 ALA A O 1
ATOM 696 N N . ARG A 1 82 ? -5.783 4.426 8.650 1.00 98.19 82 ARG A N 1
ATOM 697 C CA . ARG A 1 82 ? -5.715 4.694 10.097 1.00 98.19 82 ARG A CA 1
ATOM 698 C C . ARG A 1 82 ? -7.007 5.295 10.634 1.00 98.19 82 ARG A C 1
ATOM 700 O O . ARG A 1 82 ? -7.552 4.775 11.602 1.00 98.19 82 ARG A O 1
ATOM 707 N N . ASN A 1 83 ? -7.521 6.335 9.977 1.00 98.50 83 ASN A N 1
ATOM 708 C CA . ASN A 1 83 ? -8.786 6.957 10.363 1.00 98.50 83 ASN A CA 1
ATOM 709 C C . ASN A 1 83 ? -9.942 5.949 10.309 1.00 98.50 83 ASN A C 1
ATOM 711 O O . ASN A 1 83 ? -10.781 5.932 11.202 1.00 98.50 83 ASN A O 1
ATOM 715 N N . LEU A 1 84 ? -9.976 5.081 9.291 1.00 98.62 84 LEU A N 1
ATOM 716 C CA . LEU A 1 84 ? -10.985 4.031 9.176 1.00 98.62 84 LEU A CA 1
ATOM 717 C C . LEU A 1 84 ? -10.957 3.084 10.385 1.00 98.62 84 LEU A C 1
ATOM 719 O O . LEU A 1 84 ? -12.010 2.811 10.962 1.00 98.62 84 LEU A O 1
ATOM 723 N N . VAL A 1 85 ? -9.774 2.623 10.801 1.00 98.38 85 VAL A N 1
ATOM 724 C CA . VAL A 1 85 ? -9.615 1.770 11.992 1.00 98.38 85 VAL A CA 1
ATOM 725 C C . VAL A 1 85 ? -10.043 2.512 13.260 1.00 98.38 85 VAL A C 1
ATOM 727 O O . VAL A 1 85 ? -10.821 1.974 14.043 1.00 98.38 85 VAL A O 1
ATOM 730 N N . GLU A 1 86 ? -9.610 3.760 13.443 1.00 98.06 86 GLU A N 1
ATOM 731 C CA . GLU A 1 86 ? -9.976 4.572 14.611 1.00 98.06 86 GLU A CA 1
ATOM 732 C C . GLU A 1 86 ? -11.496 4.810 14.697 1.00 98.06 86 GLU A C 1
ATOM 734 O O . GLU A 1 86 ? -12.089 4.601 15.757 1.00 98.06 86 GLU A O 1
ATOM 739 N N . TYR A 1 87 ? -12.161 5.165 13.590 1.00 98.50 87 TYR A N 1
ATOM 740 C CA . TYR A 1 87 ? -13.621 5.320 13.553 1.00 98.50 87 TYR A CA 1
ATOM 741 C C . TYR A 1 87 ? -14.357 4.005 13.805 1.00 98.50 87 TYR A C 1
ATOM 743 O O . TYR A 1 87 ? -15.370 4.000 14.504 1.00 98.50 87 TYR A O 1
ATOM 751 N N . THR A 1 88 ? -13.827 2.889 13.298 1.00 97.56 88 THR A N 1
ATOM 752 C CA . THR A 1 88 ? -14.383 1.553 13.552 1.00 97.56 88 THR A CA 1
ATOM 753 C C . THR A 1 88 ? -14.318 1.214 15.041 1.00 97.56 88 THR A C 1
ATOM 755 O O . THR A 1 88 ? -15.327 0.825 15.623 1.00 97.56 88 THR A O 1
ATOM 758 N N . MET A 1 89 ? -13.176 1.452 15.695 1.00 97.69 89 MET A N 1
ATOM 759 C CA . MET A 1 89 ? -13.012 1.240 17.140 1.00 97.69 89 MET A CA 1
ATOM 760 C C . MET A 1 89 ? -13.929 2.133 17.992 1.00 97.69 89 MET A C 1
ATOM 762 O O . MET A 1 89 ? -14.296 1.754 19.103 1.00 97.69 89 MET A O 1
ATOM 766 N N . LEU A 1 90 ? -14.289 3.320 17.494 1.00 97.56 90 LEU A N 1
ATOM 767 C CA . LEU A 1 90 ? -15.221 4.245 18.149 1.00 97.56 90 LEU A CA 1
ATOM 768 C C . LEU A 1 90 ? -16.700 3.938 17.852 1.00 97.56 90 LEU A C 1
ATOM 770 O O . LEU A 1 90 ? -17.574 4.568 18.446 1.00 97.56 90 LEU A O 1
ATOM 774 N N . GLY A 1 91 ? -16.995 3.005 16.940 1.00 97.19 91 GLY A N 1
ATOM 775 C CA . GLY A 1 91 ? -18.356 2.713 16.486 1.00 97.19 91 GLY A CA 1
ATOM 776 C C . GLY A 1 91 ? -18.980 3.808 15.608 1.00 97.19 91 GLY A C 1
ATOM 777 O O . GLY A 1 91 ? -20.194 3.801 15.396 1.00 97.19 91 GLY A O 1
ATOM 778 N N . ASP A 1 92 ? -18.184 4.746 15.080 1.00 98.25 92 ASP A N 1
ATOM 779 C CA . ASP A 1 92 ? -18.659 5.809 14.185 1.00 98.25 92 ASP A CA 1
ATOM 780 C C . ASP A 1 92 ? -18.789 5.282 12.750 1.00 98.25 92 ASP A C 1
ATOM 782 O O . ASP A 1 92 ? -17.951 5.511 11.875 1.00 98.25 92 ASP A O 1
ATOM 786 N N . THR A 1 93 ? -19.870 4.539 12.516 1.00 96.94 93 THR A N 1
ATOM 787 C CA . THR A 1 93 ? -20.167 3.888 11.231 1.00 96.94 93 THR A CA 1
ATOM 788 C C . THR A 1 93 ? -20.244 4.875 10.068 1.00 96.94 93 THR A C 1
ATOM 790 O O . THR A 1 93 ? -19.765 4.576 8.976 1.00 96.94 93 THR A O 1
ATOM 793 N N . LYS A 1 94 ? -20.772 6.082 10.300 1.00 98.31 94 LYS A N 1
ATOM 794 C CA . LYS A 1 94 ? -20.901 7.116 9.267 1.00 98.31 94 LYS A CA 1
ATOM 795 C C . LYS A 1 94 ? -19.542 7.681 8.860 1.00 98.31 94 LYS A C 1
ATOM 797 O O . LYS A 1 94 ? -19.293 7.885 7.669 1.00 98.31 94 LYS A O 1
ATOM 802 N N . ALA A 1 95 ? -18.665 7.968 9.823 1.00 98.31 95 ALA A N 1
ATOM 803 C CA . ALA A 1 95 ? -17.312 8.420 9.517 1.00 98.31 95 ALA A CA 1
ATOM 804 C C . ALA A 1 95 ? -16.476 7.302 8.878 1.00 98.31 95 ALA A C 1
ATOM 806 O O . ALA A 1 95 ? -15.732 7.572 7.929 1.00 98.31 95 ALA A O 1
ATOM 807 N N . ALA A 1 96 ? -16.638 6.059 9.340 1.00 98.06 96 ALA A N 1
ATOM 808 C CA . ALA A 1 96 ? -15.994 4.883 8.764 1.00 98.06 96 ALA A CA 1
ATOM 809 C C . ALA A 1 96 ? -16.385 4.677 7.291 1.00 98.06 96 ALA A C 1
ATOM 811 O O . ALA A 1 96 ? -15.504 4.613 6.437 1.00 98.06 96 ALA A O 1
ATOM 812 N N . GLU A 1 97 ? -17.678 4.674 6.956 1.00 98.31 97 GLU A N 1
ATOM 813 C CA . GLU A 1 97 ? -18.161 4.497 5.577 1.00 98.31 97 GLU A CA 1
ATOM 814 C C . GLU A 1 97 ? -17.628 5.588 4.636 1.00 98.31 97 GLU A C 1
ATOM 816 O O . GLU A 1 97 ? -17.011 5.292 3.611 1.00 98.31 97 GLU A O 1
ATOM 821 N N . LYS A 1 98 ? -17.732 6.859 5.042 1.00 98.62 98 LYS A N 1
ATOM 822 C CA . LYS A 1 98 ? -17.197 7.988 4.264 1.00 98.62 98 LYS A CA 1
ATOM 823 C C . LYS A 1 98 ? -15.678 7.910 4.074 1.00 98.62 98 LYS A C 1
ATOM 825 O O . LYS A 1 98 ? -15.146 8.355 3.056 1.00 98.62 98 LYS A O 1
ATOM 830 N N . THR A 1 99 ? -14.954 7.413 5.074 1.00 98.75 99 THR A N 1
ATOM 831 C CA . THR A 1 99 ? -13.495 7.253 5.000 1.00 98.75 99 THR A CA 1
ATOM 832 C C . THR A 1 99 ? -13.126 6.079 4.102 1.00 98.75 99 THR A C 1
ATOM 834 O O . THR A 1 99 ? -12.187 6.195 3.318 1.00 98.75 99 THR A O 1
ATOM 837 N N . ASN A 1 100 ? -13.906 4.996 4.138 1.00 98.56 100 ASN A N 1
ATOM 838 C CA . ASN A 1 100 ? -13.761 3.858 3.243 1.00 98.56 100 ASN A CA 1
ATOM 839 C C . ASN A 1 100 ? -13.946 4.272 1.774 1.00 98.56 100 ASN A C 1
ATOM 841 O O . ASN A 1 100 ? -13.099 3.950 0.952 1.00 98.56 100 ASN A O 1
ATOM 845 N N . GLU A 1 101 ? -14.968 5.059 1.431 1.00 98.69 101 GLU A N 1
ATOM 846 C CA . GLU A 1 101 ? -15.135 5.567 0.055 1.00 98.69 101 GLU A CA 1
ATOM 847 C C . GLU A 1 101 ? -13.903 6.341 -0.440 1.00 98.69 101 GLU A C 1
ATOM 849 O O . GLU A 1 101 ? -13.418 6.127 -1.553 1.00 98.69 101 GLU A O 1
ATOM 854 N N . LYS A 1 102 ? -13.351 7.220 0.406 1.00 98.88 102 LYS A N 1
ATOM 855 C CA . LYS A 1 102 ? -12.133 7.979 0.083 1.00 98.88 102 LYS A CA 1
ATOM 856 C C . LYS A 1 102 ? -10.912 7.079 -0.070 1.00 98.88 102 LYS A C 1
ATOM 858 O O . LYS A 1 102 ? -10.091 7.335 -0.942 1.00 98.88 102 LYS A O 1
ATOM 863 N N . LEU A 1 103 ? -10.795 6.046 0.763 1.00 98.81 103 LEU A N 1
ATOM 864 C CA . LEU A 1 103 ? -9.687 5.096 0.724 1.00 98.81 103 LEU A CA 1
ATOM 865 C C . LEU A 1 103 ? -9.629 4.360 -0.624 1.00 98.81 103 LEU A C 1
ATOM 867 O O . LEU A 1 103 ? -8.562 4.278 -1.227 1.00 98.81 103 LEU A O 1
ATOM 871 N N . TYR A 1 104 ? -10.774 3.905 -1.142 1.00 98.81 104 TYR A N 1
ATOM 872 C CA . TYR A 1 104 ? -10.841 3.225 -2.445 1.00 98.81 104 TYR A CA 1
ATOM 873 C C . TYR A 1 104 ? -10.662 4.202 -3.605 1.00 98.81 104 TYR A C 1
ATOM 875 O O . TYR A 1 104 ? -9.985 3.877 -4.577 1.00 98.81 104 TYR A O 1
ATOM 883 N N . LYS A 1 105 ? -11.168 5.434 -3.477 1.00 98.88 105 LYS A N 1
ATOM 884 C CA . LYS A 1 105 ? -10.879 6.484 -4.457 1.00 98.88 105 LYS A CA 1
ATOM 885 C C . LYS A 1 105 ? -9.379 6.789 -4.540 1.00 98.88 105 LYS A C 1
ATOM 887 O O . LYS A 1 105 ? -8.842 6.927 -5.633 1.00 98.88 105 LYS A O 1
ATOM 892 N N . ASN A 1 106 ? -8.683 6.865 -3.408 1.00 98.88 106 ASN A N 1
ATOM 893 C CA . ASN A 1 106 ? -7.232 7.045 -3.398 1.00 98.88 106 ASN A CA 1
ATOM 894 C C . ASN A 1 106 ? -6.508 5.844 -4.052 1.00 98.88 106 ASN A C 1
ATOM 896 O O . ASN A 1 106 ? -5.557 6.053 -4.802 1.00 98.88 106 ASN A O 1
ATOM 900 N N . ALA A 1 107 ? -6.999 4.608 -3.883 1.00 98.81 107 ALA A N 1
ATOM 901 C CA . ALA A 1 107 ? -6.493 3.453 -4.634 1.00 98.81 107 ALA A CA 1
ATOM 902 C C . ALA A 1 107 ? -6.715 3.572 -6.155 1.00 98.81 107 ALA A C 1
ATOM 904 O O . ALA A 1 107 ? -5.835 3.191 -6.932 1.00 98.81 107 ALA A O 1
ATOM 905 N N . ASP A 1 108 ? -7.835 4.150 -6.599 1.00 98.88 108 ASP A N 1
ATOM 906 C CA . ASP A 1 108 ? -8.052 4.461 -8.018 1.00 98.88 108 ASP A CA 1
ATOM 907 C C . ASP A 1 108 ? -7.027 5.492 -8.523 1.00 98.88 108 ASP A C 1
ATOM 909 O O . ASP A 1 108 ? -6.475 5.336 -9.611 1.00 98.88 108 ASP A O 1
ATOM 913 N N . GLU A 1 109 ? -6.717 6.520 -7.727 1.00 98.88 109 GLU A N 1
ATOM 914 C CA . GLU A 1 109 ? -5.704 7.528 -8.068 1.00 98.88 109 GLU A CA 1
ATOM 915 C C . GLU A 1 109 ? -4.289 6.931 -8.151 1.00 98.88 109 GLU A C 1
ATOM 917 O O . GLU A 1 109 ? -3.545 7.248 -9.084 1.00 98.88 109 GLU A O 1
ATOM 922 N N . ILE A 1 110 ? -3.932 6.020 -7.236 1.00 98.81 110 ILE A N 1
ATOM 923 C CA . ILE A 1 110 ? -2.675 5.255 -7.295 1.00 98.81 110 ILE A CA 1
ATOM 924 C C . ILE A 1 110 ? -2.623 4.420 -8.578 1.00 98.81 110 ILE A C 1
ATOM 926 O O . ILE A 1 110 ? -1.631 4.458 -9.307 1.00 98.81 110 ILE A O 1
ATOM 930 N N . SER A 1 111 ? -3.706 3.702 -8.881 1.00 98.88 111 SER A N 1
ATOM 931 C CA . SER A 1 111 ? -3.811 2.859 -10.076 1.00 98.88 111 SER A CA 1
ATOM 932 C C . SER A 1 111 ? -3.649 3.679 -11.355 1.00 98.88 111 SER A C 1
ATOM 934 O O . SER A 1 111 ? -2.926 3.279 -12.269 1.00 98.88 111 SER A O 1
ATOM 936 N N . HIS A 1 112 ? -4.277 4.857 -11.412 1.00 98.81 112 HIS A N 1
ATOM 937 C CA . HIS A 1 112 ? -4.136 5.780 -12.533 1.00 98.81 112 HIS A CA 1
ATOM 938 C C . HIS A 1 112 ? -2.698 6.268 -12.693 1.00 98.81 112 HIS A C 1
ATOM 940 O O . HIS A 1 112 ? -2.177 6.211 -13.808 1.00 98.81 112 HIS A O 1
ATOM 946 N N . LEU A 1 113 ? -2.046 6.697 -11.607 1.00 98.69 113 LEU A N 1
ATOM 947 C CA . LEU A 1 113 ? -0.654 7.147 -11.649 1.00 98.69 113 LEU A CA 1
ATOM 948 C C . LEU A 1 113 ? 0.280 6.047 -12.163 1.00 98.69 113 LEU A C 1
ATOM 950 O O . LEU A 1 113 ? 1.078 6.301 -13.057 1.00 98.69 113 LEU A O 1
ATOM 954 N N . LEU A 1 114 ? 0.172 4.827 -11.634 1.00 98.62 114 LEU A N 1
ATOM 955 C CA . LEU A 1 114 ? 1.010 3.713 -12.082 1.00 98.62 114 LEU A CA 1
ATOM 956 C C . LEU A 1 114 ? 0.764 3.405 -13.565 1.00 98.62 114 LEU A C 1
ATOM 958 O O . LEU A 1 114 ? 1.708 3.236 -14.335 1.00 98.62 114 LEU A O 1
ATOM 962 N N . SER A 1 115 ? -0.495 3.410 -14.000 1.00 98.56 115 SER A N 1
ATOM 963 C CA . SER A 1 115 ? -0.813 3.113 -15.398 1.00 98.56 115 SER A CA 1
ATOM 964 C C . SER A 1 115 ? -0.392 4.179 -16.405 1.00 98.56 115 SER A C 1
ATOM 966 O O . SER A 1 115 ? -0.188 3.869 -17.577 1.00 98.56 115 SER A O 1
ATOM 968 N N . SER A 1 116 ? -0.239 5.431 -15.972 1.00 98.25 116 SER A N 1
ATOM 969 C CA . SER A 1 116 ? 0.162 6.517 -16.867 1.00 98.25 116 SER A CA 1
ATOM 970 C C . SER A 1 116 ? 1.668 6.548 -17.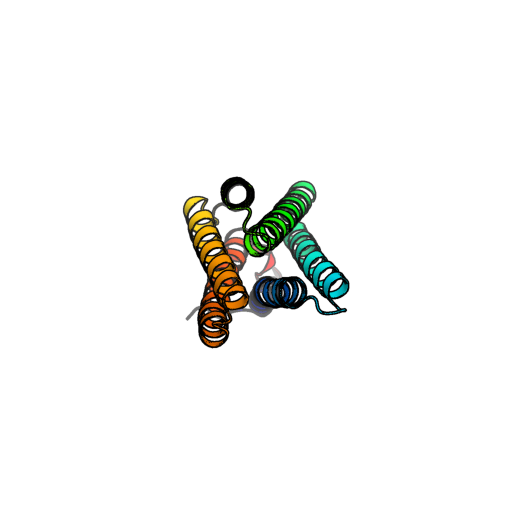131 1.00 98.25 116 SER A C 1
ATOM 972 O O . SER A 1 116 ? 2.090 7.085 -18.154 1.00 98.25 116 SER A O 1
ATOM 974 N N . ILE A 1 117 ? 2.478 5.960 -16.243 1.00 98.19 117 ILE A N 1
ATOM 975 C CA . ILE A 1 117 ? 3.947 6.026 -16.319 1.00 98.19 117 ILE A CA 1
ATOM 976 C C . ILE A 1 117 ? 4.585 4.773 -16.920 1.00 98.19 117 ILE A C 1
ATOM 978 O O . ILE A 1 117 ? 5.698 4.851 -17.447 1.00 98.19 117 ILE A O 1
ATOM 982 N N . ASN A 1 118 ? 3.887 3.634 -16.889 1.00 98.50 118 ASN A N 1
ATOM 983 C CA . ASN A 1 118 ? 4.386 2.372 -17.424 1.00 98.50 118 ASN A CA 1
ATOM 984 C C . ASN A 1 118 ? 3.334 1.690 -18.316 1.00 98.50 118 ASN A C 1
ATOM 986 O O . ASN A 1 118 ? 2.276 1.302 -17.824 1.00 98.50 118 ASN A O 1
ATOM 990 N N . PRO A 1 119 ? 3.620 1.461 -19.612 1.00 98.19 119 PRO A N 1
ATOM 991 C CA . PRO A 1 119 ? 2.647 0.894 -20.550 1.00 98.19 119 PRO A CA 1
ATOM 992 C C . PRO A 1 119 ? 2.271 -0.570 -20.258 1.00 98.19 119 PRO A C 1
ATOM 994 O O . PRO A 1 119 ? 1.317 -1.083 -20.842 1.00 98.19 119 PRO A O 1
ATOM 997 N N . TYR A 1 120 ? 3.006 -1.251 -19.374 1.00 98.50 120 TYR A N 1
ATOM 998 C CA . TYR A 1 120 ? 2.738 -2.625 -18.940 1.00 98.50 120 TYR A CA 1
ATOM 999 C C . TYR A 1 120 ? 2.003 -2.693 -17.594 1.00 98.50 120 TYR A C 1
ATOM 1001 O O . TYR A 1 120 ? 1.694 -3.782 -17.113 1.00 98.50 120 TYR A O 1
ATOM 1009 N N . TRP A 1 121 ? 1.728 -1.545 -16.974 1.00 98.56 121 TRP A N 1
ATOM 1010 C CA . TRP A 1 121 ? 0.945 -1.421 -15.751 1.00 98.56 121 TRP A CA 1
ATOM 1011 C C . TRP A 1 121 ? -0.472 -0.993 -16.111 1.00 98.56 121 TRP A C 1
ATOM 1013 O O . TRP A 1 121 ? -0.761 0.178 -16.303 1.00 98.56 121 TRP A O 1
ATOM 1023 N N . HIS A 1 122 ? -1.392 -1.942 -16.233 1.00 98.44 122 HIS A N 1
ATOM 1024 C CA . HIS A 1 122 ? -2.766 -1.610 -16.608 1.00 98.44 122 HIS A CA 1
ATOM 1025 C C . HIS A 1 122 ? -3.565 -1.100 -15.405 1.00 98.44 122 HIS A C 1
ATOM 1027 O O . HIS A 1 122 ? -3.494 -1.682 -14.322 1.00 98.44 122 HIS A O 1
ATOM 1033 N N . TYR A 1 123 ? -4.355 -0.041 -15.618 1.00 98.69 123 TYR A N 1
ATOM 1034 C CA . TYR A 1 123 ? -5.204 0.568 -14.588 1.00 98.69 123 TYR A CA 1
ATOM 1035 C C . TYR A 1 123 ? -6.088 -0.469 -13.886 1.00 98.69 123 TYR A C 1
ATOM 1037 O O . TYR A 1 123 ? -6.032 -0.589 -12.668 1.00 98.69 123 TYR A O 1
ATOM 1045 N N . GLU A 1 124 ? -6.835 -1.269 -14.654 1.00 98.62 124 GLU A N 1
ATOM 1046 C CA . GLU A 1 124 ? -7.761 -2.265 -14.098 1.00 98.62 124 GLU A CA 1
ATOM 1047 C C . GLU A 1 124 ? -7.043 -3.342 -13.278 1.00 98.62 124 GLU A C 1
ATOM 1049 O O . GLU A 1 124 ? -7.556 -3.790 -12.255 1.00 98.62 124 GLU A O 1
ATOM 1054 N N . SER A 1 125 ? -5.831 -3.735 -13.684 1.00 98.19 125 SER A N 1
ATOM 1055 C CA . SER A 1 125 ? -5.030 -4.712 -12.944 1.00 98.19 125 SER A CA 1
ATOM 1056 C C . SER A 1 125 ? -4.550 -4.144 -11.610 1.00 98.19 125 SER A C 1
ATOM 1058 O O . SER A 1 125 ? -4.707 -4.796 -10.581 1.00 98.19 125 SER A O 1
ATOM 1060 N N . TRP A 1 126 ? -4.007 -2.923 -11.607 1.00 98.69 126 TRP A N 1
ATOM 1061 C CA . TRP A 1 126 ? -3.581 -2.261 -10.371 1.00 98.69 126 TRP A CA 1
ATOM 1062 C C . TRP A 1 126 ? -4.748 -1.985 -9.431 1.00 98.69 126 TRP A C 1
ATOM 1064 O O . TRP A 1 126 ? -4.641 -2.251 -8.236 1.00 98.69 126 TRP A O 1
ATOM 1074 N N . ARG A 1 127 ? -5.876 -1.530 -9.979 1.00 98.81 127 ARG A N 1
ATOM 1075 C CA . ARG A 1 127 ? -7.093 -1.269 -9.216 1.00 98.81 127 ARG A CA 1
ATOM 1076 C C . ARG A 1 127 ? -7.608 -2.531 -8.541 1.00 98.81 127 ARG A C 1
ATOM 1078 O O . ARG A 1 127 ? -7.883 -2.505 -7.346 1.00 98.81 127 ARG A O 1
ATOM 1085 N N . ALA A 1 128 ? -7.693 -3.637 -9.279 1.00 98.75 128 ALA A N 1
ATOM 1086 C CA . ALA A 1 128 ? -8.137 -4.913 -8.731 1.00 98.75 128 ALA A CA 1
ATOM 1087 C C . ALA A 1 128 ? -7.235 -5.388 -7.579 1.00 98.75 128 ALA A C 1
ATOM 1089 O O . ALA A 1 128 ? -7.751 -5.691 -6.505 1.00 98.75 128 ALA A O 1
ATOM 1090 N N . MET A 1 129 ? -5.909 -5.389 -7.764 1.00 98.69 129 MET A N 1
ATOM 1091 C CA . MET A 1 129 ? -4.965 -5.802 -6.713 1.00 98.69 129 MET A CA 1
ATOM 1092 C C . MET A 1 129 ? -5.034 -4.889 -5.483 1.00 98.69 129 MET A C 1
ATOM 1094 O O . MET A 1 129 ? -5.076 -5.366 -4.353 1.00 98.69 129 MET A O 1
ATOM 1098 N N . LEU A 1 130 ? -5.107 -3.567 -5.678 1.00 98.75 130 LEU A N 1
ATOM 1099 C CA . LEU A 1 130 ? -5.225 -2.620 -4.567 1.00 98.75 130 LEU A CA 1
ATOM 1100 C C . LEU A 1 130 ? -6.541 -2.788 -3.803 1.00 98.75 130 LEU A C 1
ATOM 1102 O O . LEU A 1 130 ? -6.550 -2.672 -2.582 1.00 98.75 130 LEU A O 1
ATOM 1106 N N . TYR A 1 131 ? -7.644 -3.088 -4.488 1.00 98.81 131 TYR A N 1
ATOM 1107 C CA . TYR A 1 131 ? -8.928 -3.341 -3.834 1.00 98.81 131 TYR A CA 1
ATOM 1108 C C . TYR A 1 131 ? -8.880 -4.625 -3.005 1.00 98.81 131 TYR A C 1
ATOM 1110 O O . TYR A 1 131 ? -9.273 -4.602 -1.841 1.00 98.81 131 TYR A O 1
ATOM 1118 N N . ILE A 1 132 ? -8.325 -5.707 -3.564 1.00 98.81 132 ILE A N 1
ATOM 1119 C CA . ILE A 1 132 ? -8.109 -6.969 -2.843 1.00 98.81 132 ILE A CA 1
ATOM 1120 C C . ILE A 1 132 ? -7.229 -6.730 -1.609 1.00 98.81 132 ILE A C 1
ATOM 1122 O O . ILE A 1 132 ? -7.586 -7.147 -0.506 1.00 98.81 132 ILE A O 1
ATOM 1126 N N . TYR A 1 133 ? -6.115 -6.012 -1.771 1.00 98.62 133 TYR A N 1
ATOM 1127 C CA . TYR A 1 133 ? -5.230 -5.631 -0.674 1.00 98.62 133 TYR A CA 1
ATOM 1128 C C . TYR A 1 133 ? -5.980 -4.857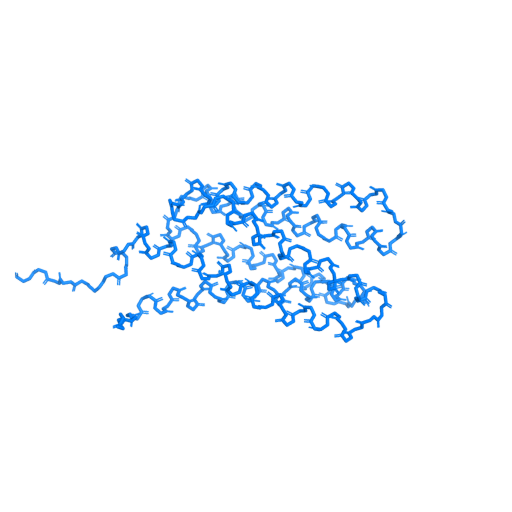 0.421 1.00 98.62 133 TYR A C 1
ATOM 1130 O O . TYR A 1 133 ? -5.905 -5.225 1.593 1.00 98.62 133 TYR A O 1
ATOM 1138 N N . LEU A 1 134 ? -6.750 -3.825 0.060 1.00 98.69 134 LEU A N 1
ATOM 1139 C CA . LEU A 1 134 ? -7.518 -3.024 1.017 1.00 98.69 134 LEU A CA 1
ATOM 1140 C C . LEU A 1 134 ? -8.601 -3.841 1.734 1.00 98.69 134 LEU A C 1
ATOM 1142 O O . LEU A 1 134 ? -8.765 -3.693 2.946 1.00 98.69 134 LEU A O 1
ATOM 1146 N N . ASP A 1 135 ? -9.309 -4.722 1.025 1.00 98.75 135 ASP A N 1
ATOM 1147 C CA . ASP A 1 135 ? -10.295 -5.629 1.622 1.00 98.75 135 ASP A CA 1
ATOM 1148 C C . ASP A 1 135 ? -9.637 -6.567 2.643 1.00 98.75 135 ASP A C 1
ATOM 1150 O O . ASP A 1 135 ? -10.157 -6.750 3.750 1.00 98.75 135 ASP A O 1
ATOM 1154 N N . MET A 1 136 ? -8.464 -7.119 2.314 1.00 98.81 136 MET A N 1
ATOM 1155 C CA . MET A 1 136 ? -7.698 -7.962 3.232 1.00 98.81 136 MET A CA 1
ATOM 1156 C C . MET A 1 136 ? -7.194 -7.176 4.443 1.00 98.81 136 MET A C 1
ATOM 1158 O O . MET A 1 136 ? -7.323 -7.663 5.563 1.00 98.81 136 MET A O 1
ATOM 1162 N N . VAL A 1 137 ? -6.675 -5.957 4.257 1.00 98.62 137 VAL A N 1
ATOM 1163 C CA . VAL A 1 137 ? -6.249 -5.086 5.363 1.00 98.62 137 VAL A CA 1
ATOM 1164 C C . VAL A 1 137 ? -7.419 -4.806 6.303 1.00 98.62 137 VAL A C 1
ATOM 1166 O O . VAL A 1 137 ? -7.302 -5.022 7.508 1.00 98.62 137 VAL A O 1
ATOM 1169 N N . LYS A 1 138 ? -8.565 -4.380 5.760 1.00 98.50 138 LYS A N 1
ATOM 1170 C CA . LYS A 1 138 ? -9.772 -4.089 6.544 1.00 98.50 138 LYS A CA 1
ATOM 1171 C C . LYS A 1 138 ? -10.242 -5.310 7.320 1.00 98.50 138 LYS A C 1
ATOM 1173 O O . LYS A 1 138 ? -10.469 -5.205 8.523 1.00 98.50 138 LYS A O 1
ATOM 1178 N N . THR A 1 139 ? -10.327 -6.462 6.655 1.00 98.69 139 THR A N 1
ATOM 1179 C CA . THR A 1 139 ? -10.721 -7.727 7.290 1.00 98.69 139 THR A CA 1
ATOM 1180 C C . THR A 1 139 ? -9.738 -8.089 8.399 1.00 98.69 139 THR A C 1
ATOM 1182 O O . THR A 1 139 ? -10.147 -8.284 9.537 1.00 98.69 139 THR A O 1
ATOM 1185 N N . MET A 1 140 ? -8.430 -8.066 8.119 1.00 98.62 140 MET A N 1
ATOM 1186 C CA . MET A 1 140 ? -7.382 -8.329 9.106 1.00 98.62 140 MET A CA 1
ATOM 1187 C C . MET A 1 140 ? -7.536 -7.444 10.348 1.00 98.62 140 MET A C 1
ATOM 1189 O O . MET A 1 140 ? -7.404 -7.954 11.461 1.00 98.62 140 MET A O 1
ATOM 1193 N N . THR A 1 141 ? -7.802 -6.144 10.175 1.00 98.56 141 THR A N 1
ATOM 1194 C CA . THR A 1 141 ? -7.988 -5.206 11.294 1.00 98.56 141 THR A CA 1
ATOM 1195 C C . THR A 1 141 ? -9.316 -5.384 12.023 1.00 98.56 141 THR A C 1
ATOM 1197 O O . THR A 1 141 ? -9.334 -5.280 13.245 1.00 98.56 141 THR A O 1
ATOM 1200 N N . GLY A 1 142 ? -10.404 -5.699 11.314 1.00 98.50 142 GLY A N 1
ATOM 1201 C CA . GLY A 1 142 ? -11.703 -5.996 11.922 1.00 98.50 142 GLY A CA 1
ATOM 1202 C C . GLY A 1 142 ? -11.619 -7.222 12.826 1.00 98.50 142 GLY A C 1
ATOM 1203 O O . GLY A 1 142 ? -11.962 -7.145 14.000 1.00 98.50 142 GLY A O 1
ATOM 1204 N N . GLU A 1 143 ? -11.008 -8.304 12.337 1.00 98.75 143 GLU A N 1
ATOM 1205 C CA . GLU A 1 143 ? -10.784 -9.514 13.135 1.00 98.75 143 GLU A CA 1
ATOM 1206 C C . GLU A 1 143 ? -9.881 -9.253 14.359 1.00 98.75 143 GLU A C 1
ATOM 1208 O O . GLU A 1 143 ? -10.052 -9.890 15.396 1.00 98.75 143 GLU A O 1
ATOM 1213 N N . MET A 1 144 ? -8.926 -8.310 14.289 1.00 98.50 144 MET A N 1
ATOM 1214 C CA . MET A 1 144 ? -8.160 -7.888 15.477 1.00 98.50 144 MET A CA 1
ATOM 1215 C C . MET A 1 144 ? -9.037 -7.161 16.497 1.00 98.50 144 MET A C 1
ATOM 1217 O O . MET A 1 144 ? -8.918 -7.439 17.689 1.00 98.50 144 MET A O 1
ATOM 1221 N N . ILE A 1 145 ? -9.885 -6.233 16.040 1.00 98.44 145 ILE A N 1
ATOM 1222 C CA . ILE A 1 145 ? -10.797 -5.455 16.893 1.00 98.44 145 ILE A CA 1
ATOM 1223 C C . ILE A 1 145 ? -11.801 -6.382 17.591 1.00 98.44 145 ILE A C 1
ATOM 1225 O O . ILE A 1 145 ? -12.035 -6.232 18.789 1.00 98.44 145 ILE A O 1
ATOM 1229 N N . ASP A 1 146 ? -12.317 -7.378 16.872 1.00 98.12 146 ASP A N 1
ATOM 1230 C CA . ASP A 1 146 ? -13.303 -8.340 17.377 1.00 98.12 146 ASP A CA 1
ATOM 1231 C C . ASP A 1 146 ? -12.683 -9.452 18.249 1.00 98.12 146 ASP A C 1
ATOM 1233 O O . ASP A 1 146 ? -13.394 -10.278 18.822 1.00 98.12 146 ASP A O 1
ATOM 1237 N N . GLY A 1 147 ? -11.351 -9.486 18.385 1.00 98.25 147 GLY A N 1
ATOM 1238 C CA . GLY A 1 147 ? -10.631 -10.480 19.189 1.00 98.25 147 GLY A CA 1
ATOM 1239 C C . GLY A 1 147 ? -10.400 -11.828 18.492 1.00 98.25 147 GLY A C 1
ATOM 1240 O O . GLY A 1 147 ? -9.875 -12.767 19.098 1.00 98.25 147 GLY A O 1
ATOM 1241 N N . ASN A 1 148 ? -10.724 -11.937 17.205 1.00 98.56 148 ASN A N 1
ATOM 1242 C CA . ASN A 1 148 ? -10.549 -13.125 16.371 1.00 98.56 148 ASN A CA 1
ATOM 1243 C C . ASN A 1 148 ? -9.115 -13.232 15.817 1.00 98.56 148 ASN A C 1
ATOM 1245 O O . ASN A 1 148 ? -8.876 -13.356 14.613 1.00 98.56 148 ASN A O 1
ATOM 1249 N N . TYR A 1 149 ? -8.115 -13.226 16.700 1.00 98.38 149 TYR A N 1
ATOM 1250 C CA . TYR A 1 149 ? -6.700 -13.113 16.313 1.00 98.38 149 TYR A CA 1
ATOM 1251 C C . TYR A 1 149 ? -6.216 -14.200 15.349 1.00 98.38 149 TYR A C 1
ATOM 1253 O O . TYR A 1 149 ? -5.385 -13.929 14.483 1.00 98.38 149 TYR A O 1
ATOM 1261 N N . ARG A 1 150 ? -6.744 -15.426 15.468 1.00 98.62 150 ARG A N 1
ATOM 1262 C CA . ARG A 1 150 ? -6.413 -16.521 14.546 1.00 98.62 150 ARG A CA 1
ATOM 1263 C C . ARG A 1 150 ? -6.822 -16.187 13.114 1.00 98.62 150 ARG A C 1
ATOM 1265 O O . ARG A 1 150 ? -6.041 -16.436 12.203 1.00 98.62 150 ARG A O 1
ATOM 1272 N N . GLU A 1 151 ? -8.007 -15.613 12.917 1.00 98.75 151 GLU A N 1
ATOM 1273 C CA . GLU A 1 151 ? -8.453 -15.250 11.57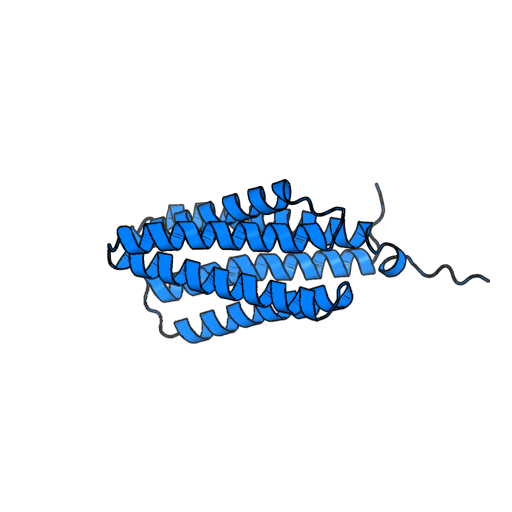2 1.00 98.75 151 GLU A CA 1
ATOM 1274 C C . GLU A 1 151 ? -7.687 -14.039 11.044 1.00 98.75 151 GLU A C 1
ATOM 1276 O O . GLU A 1 151 ? -7.233 -14.057 9.905 1.00 98.75 151 GLU A O 1
ATOM 1281 N N . SER A 1 152 ? -7.395 -13.052 11.894 1.00 98.69 152 SER A N 1
ATOM 1282 C CA . SER A 1 152 ? -6.510 -11.943 11.518 1.00 98.69 152 SER A CA 1
ATOM 1283 C C . SER A 1 152 ? -5.129 -12.412 11.025 1.00 98.69 152 SER A C 1
ATOM 1285 O O . SER A 1 152 ? -4.566 -11.834 10.093 1.00 98.69 152 SER A O 1
ATOM 1287 N N . ILE A 1 153 ? -4.559 -13.459 11.633 1.00 98.56 153 ILE A N 1
ATOM 1288 C CA . ILE A 1 153 ? -3.304 -14.074 11.169 1.00 98.56 153 ILE A CA 1
ATOM 1289 C C . ILE A 1 153 ? -3.519 -14.789 9.826 1.00 98.56 153 ILE A C 1
ATOM 1291 O O . ILE A 1 153 ? -2.773 -14.533 8.887 1.00 98.56 153 ILE A O 1
ATOM 1295 N N . ASN A 1 154 ? -4.577 -15.596 9.686 1.00 98.69 154 ASN A N 1
ATOM 1296 C CA . ASN A 1 154 ? -4.889 -16.289 8.429 1.00 98.69 154 ASN A CA 1
ATOM 1297 C C . ASN A 1 154 ? -5.090 -15.328 7.243 1.00 98.69 154 ASN A C 1
ATOM 1299 O O . ASN A 1 154 ? -4.742 -15.656 6.105 1.00 98.69 154 ASN A O 1
ATOM 1303 N N . ILE A 1 155 ? -5.698 -14.162 7.479 1.00 98.81 155 ILE A N 1
ATOM 1304 C CA . ILE A 1 155 ? -5.863 -13.124 6.456 1.00 98.81 155 ILE A CA 1
ATOM 1305 C C . ILE A 1 155 ? -4.520 -12.489 6.112 1.00 98.81 155 ILE A C 1
ATOM 1307 O O . ILE A 1 155 ? -4.253 -12.257 4.935 1.00 98.81 155 ILE A O 1
ATOM 1311 N N . TYR A 1 156 ? -3.651 -12.265 7.096 1.00 98.50 156 TYR A N 1
ATOM 1312 C CA . TYR A 1 156 ? -2.321 -11.728 6.836 1.00 98.50 156 TYR A CA 1
ATOM 1313 C C . TYR A 1 156 ? -1.465 -12.661 5.969 1.00 98.50 156 TYR A C 1
ATOM 1315 O O . TYR A 1 156 ? -0.881 -12.190 4.999 1.00 98.50 156 TYR A O 1
ATOM 1323 N N . ASP A 1 157 ? -1.509 -13.978 6.192 1.00 98.12 157 ASP A N 1
ATOM 1324 C CA . ASP A 1 157 ? -0.830 -14.949 5.316 1.00 98.12 157 ASP A CA 1
ATOM 1325 C C . ASP A 1 157 ? -1.294 -14.839 3.848 1.00 98.12 157 ASP A C 1
ATOM 1327 O O . ASP A 1 157 ? -0.543 -15.121 2.913 1.00 98.12 157 ASP A O 1
ATOM 1331 N N . LYS A 1 158 ? -2.567 -14.481 3.617 1.00 98.44 158 LYS A N 1
ATOM 1332 C CA . LYS A 1 158 ? -3.111 -14.240 2.266 1.00 98.44 158 LYS A CA 1
ATOM 1333 C C . LYS A 1 158 ? -2.646 -12.892 1.717 1.00 98.44 158 LYS A C 1
ATOM 1335 O O . LYS A 1 158 ? -2.276 -12.829 0.549 1.00 98.44 158 LYS A O 1
ATOM 1340 N N . LEU A 1 159 ? -2.628 -11.862 2.558 1.00 98.31 159 LEU A N 1
ATOM 1341 C CA . LEU A 1 159 ? -2.177 -10.518 2.210 1.00 98.31 159 LEU A CA 1
ATOM 1342 C C . LEU A 1 159 ? -0.705 -10.511 1.785 1.00 98.31 159 LEU A C 1
ATOM 1344 O O . LEU A 1 159 ? -0.376 -9.873 0.791 1.00 98.31 159 LEU A O 1
ATOM 1348 N N . GLU A 1 160 ? 0.164 -11.270 2.460 1.00 96.94 160 GLU A N 1
ATOM 1349 C CA . GLU A 1 160 ? 1.573 -11.420 2.065 1.00 96.94 160 GLU A CA 1
ATOM 1350 C C . GLU A 1 160 ? 1.726 -11.994 0.649 1.00 96.94 160 GLU A C 1
ATOM 1352 O O . GLU A 1 160 ? 2.589 -11.569 -0.117 1.00 96.94 160 GLU A O 1
ATOM 1357 N N . ARG A 1 161 ? 0.855 -12.931 0.254 1.00 97.50 161 ARG A N 1
ATOM 1358 C CA . ARG A 1 161 ? 0.847 -13.452 -1.121 1.00 97.50 161 ARG A CA 1
ATOM 1359 C C . ARG A 1 161 ? 0.363 -12.410 -2.124 1.00 97.50 161 ARG A C 1
ATOM 1361 O O . ARG A 1 161 ? 0.943 -12.318 -3.200 1.00 97.50 161 ARG A O 1
ATOM 1368 N N . GLU A 1 162 ? -0.652 -11.623 -1.777 1.00 98.25 162 GLU A N 1
ATOM 1369 C CA . GLU A 1 162 ? -1.165 -10.564 -2.655 1.00 98.25 162 GLU A CA 1
ATOM 1370 C C . GLU A 1 162 ? -0.101 -9.491 -2.923 1.00 98.25 162 GLU A C 1
ATOM 1372 O O . GLU A 1 162 ? 0.149 -9.143 -4.076 1.00 98.25 162 GLU A O 1
ATOM 1377 N N . VAL A 1 163 ? 0.613 -9.022 -1.892 1.00 97.94 163 VAL A N 1
ATOM 1378 C CA . VAL A 1 163 ? 1.673 -8.016 -2.096 1.00 97.94 163 VAL A CA 1
ATOM 1379 C C . VAL A 1 163 ? 2.839 -8.550 -2.935 1.00 97.94 163 VAL A C 1
ATOM 1381 O O . VAL A 1 163 ? 3.479 -7.779 -3.649 1.00 97.94 163 VAL A O 1
ATOM 1384 N N . MET A 1 164 ? 3.086 -9.866 -2.932 1.00 98.50 164 MET A N 1
ATOM 1385 C CA . MET A 1 164 ? 4.054 -10.488 -3.844 1.00 98.50 164 MET A CA 1
ATOM 1386 C C . MET A 1 164 ? 3.586 -10.471 -5.304 1.00 98.50 164 MET A C 1
ATOM 1388 O O . MET A 1 164 ? 4.410 -10.269 -6.196 1.00 98.50 164 MET A O 1
ATOM 1392 N N . VAL A 1 165 ? 2.281 -10.609 -5.565 1.00 98.31 165 VAL A N 1
ATOM 1393 C CA . VAL A 1 165 ? 1.716 -10.425 -6.915 1.00 98.31 165 VAL A CA 1
ATOM 1394 C C . VAL A 1 165 ? 1.872 -8.968 -7.362 1.00 98.31 165 VAL A C 1
ATOM 1396 O O . VAL A 1 165 ? 2.295 -8.703 -8.488 1.00 98.31 165 VAL A O 1
ATOM 1399 N N . MET A 1 166 ? 1.614 -8.009 -6.467 1.00 98.69 166 MET A N 1
ATOM 1400 C CA . MET A 1 166 ? 1.822 -6.581 -6.745 1.00 98.69 166 MET A CA 1
ATOM 1401 C C . MET A 1 166 ? 3.292 -6.273 -7.069 1.00 98.69 166 MET A C 1
ATOM 1403 O O . MET A 1 166 ? 3.582 -5.555 -8.032 1.00 98.69 166 MET A O 1
ATOM 1407 N N . ALA A 1 167 ? 4.226 -6.860 -6.313 1.00 98.75 167 ALA A N 1
ATOM 1408 C CA . ALA A 1 167 ? 5.655 -6.771 -6.587 1.00 98.75 167 ALA A CA 1
ATOM 1409 C C . ALA A 1 167 ? 6.005 -7.340 -7.967 1.00 98.75 167 ALA A C 1
ATOM 1411 O O . ALA A 1 167 ? 6.739 -6.697 -8.720 1.00 98.75 167 ALA A O 1
ATOM 1412 N N . GLU A 1 168 ? 5.441 -8.496 -8.325 1.00 98.56 168 GLU A N 1
ATOM 1413 C CA . GLU A 1 168 ? 5.639 -9.137 -9.625 1.00 98.56 168 GLU A CA 1
ATOM 1414 C C . GLU A 1 168 ? 5.185 -8.281 -10.800 1.00 98.56 168 GLU A C 1
ATOM 1416 O O . GLU A 1 168 ? 5.943 -8.088 -11.756 1.00 98.56 168 GLU A O 1
ATOM 1421 N N . ILE A 1 169 ? 3.985 -7.711 -10.727 1.00 98.56 169 ILE A N 1
ATOM 1422 C CA . ILE A 1 169 ? 3.502 -6.787 -11.755 1.00 98.56 169 ILE A CA 1
ATOM 1423 C C . ILE A 1 169 ? 4.423 -5.566 -11.857 1.00 98.56 169 ILE A C 1
ATOM 1425 O O . ILE A 1 169 ? 4.776 -5.141 -12.965 1.00 98.56 169 ILE A O 1
ATOM 1429 N N . MET A 1 170 ? 4.865 -5.028 -10.718 1.00 98.69 170 MET A N 1
ATOM 1430 C CA . MET A 1 170 ? 5.762 -3.880 -10.682 1.00 98.69 170 MET A CA 1
ATOM 1431 C C . MET A 1 170 ? 7.112 -4.190 -11.345 1.00 98.69 170 MET A C 1
ATOM 1433 O O . MET A 1 170 ? 7.452 -3.550 -12.344 1.00 98.69 170 MET A O 1
ATOM 1437 N N . TYR A 1 171 ? 7.873 -5.184 -10.875 1.00 98.50 171 TYR A N 1
ATOM 1438 C CA . TYR A 1 171 ? 9.199 -5.440 -11.447 1.00 98.50 171 TYR A CA 1
ATOM 1439 C C . TYR A 1 171 ? 9.119 -5.893 -12.912 1.00 98.50 171 TYR A C 1
ATOM 1441 O O . TYR A 1 171 ? 9.949 -5.467 -13.715 1.00 98.50 171 TYR A O 1
ATOM 1449 N N . ASN A 1 172 ? 8.101 -6.668 -13.311 1.00 98.12 172 ASN A N 1
ATOM 1450 C CA . ASN A 1 172 ? 7.949 -7.082 -14.708 1.00 98.12 172 ASN A CA 1
ATOM 1451 C C . ASN A 1 172 ? 7.687 -5.888 -15.632 1.00 98.12 172 ASN A C 1
ATOM 1453 O O . ASN A 1 172 ? 8.227 -5.836 -16.738 1.00 98.12 172 ASN A O 1
ATOM 1457 N N . GLY A 1 173 ? 6.890 -4.909 -15.194 1.00 98.38 173 GLY A N 1
ATOM 1458 C CA . GLY A 1 173 ? 6.681 -3.685 -15.967 1.00 98.38 173 GLY A CA 1
ATOM 1459 C C . GLY A 1 173 ? 7.955 -2.850 -16.105 1.00 98.38 173 GLY A C 1
ATOM 1460 O O . GLY A 1 173 ? 8.230 -2.340 -17.193 1.00 98.38 173 G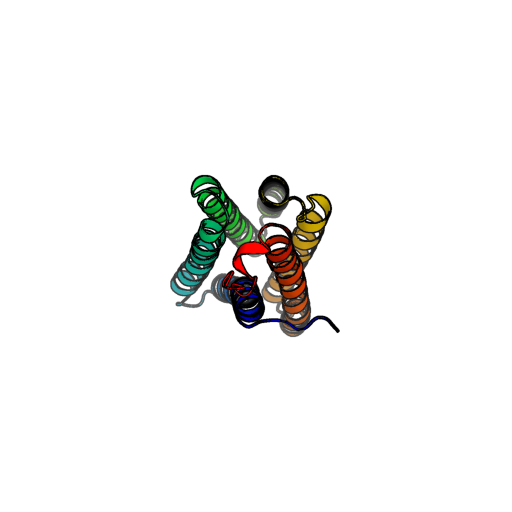LY A O 1
ATOM 1461 N N . ILE A 1 174 ? 8.776 -2.757 -15.052 1.00 98.50 174 ILE A N 1
ATOM 1462 C CA . ILE A 1 174 ? 10.085 -2.082 -15.117 1.00 98.50 174 ILE A CA 1
ATOM 1463 C C . ILE A 1 174 ? 11.024 -2.785 -16.101 1.00 98.50 174 ILE A C 1
ATOM 1465 O O . ILE A 1 174 ? 11.613 -2.121 -16.956 1.00 98.50 174 ILE A O 1
ATOM 1469 N N . LEU A 1 175 ? 11.140 -4.116 -16.025 1.00 97.50 175 LEU A N 1
ATOM 1470 C CA . LEU A 1 175 ? 11.990 -4.897 -16.932 1.00 97.50 175 LEU A CA 1
ATOM 1471 C C . LEU A 1 175 ? 11.586 -4.700 -18.397 1.00 97.50 175 LEU A C 1
ATOM 1473 O O . LEU A 1 175 ? 12.446 -4.502 -19.256 1.00 97.50 175 LEU A O 1
ATOM 1477 N N . LYS A 1 176 ? 10.278 -4.701 -18.680 1.00 97.12 176 LYS A N 1
ATOM 1478 C CA . LYS A 1 176 ? 9.751 -4.533 -20.041 1.00 97.12 176 LYS A CA 1
ATOM 1479 C C . LYS A 1 176 ? 9.876 -3.103 -20.571 1.00 97.12 176 LYS A C 1
ATOM 1481 O O . LYS A 1 176 ? 10.076 -2.927 -21.771 1.00 97.12 176 LYS A O 1
ATOM 1486 N N . GLN A 1 177 ? 9.752 -2.080 -19.721 1.00 98.00 177 GLN A N 1
ATOM 1487 C CA . GLN A 1 177 ? 9.878 -0.679 -20.146 1.00 98.00 177 GLN A CA 1
ATOM 1488 C C . GLN A 1 177 ? 11.340 -0.236 -20.282 1.00 98.00 177 GLN A C 1
ATOM 1490 O O . GLN A 1 177 ? 11.663 0.530 -21.190 1.00 98.00 177 GLN A O 1
ATOM 1495 N N . PHE A 1 178 ? 12.238 -0.735 -19.426 1.00 96.75 178 PHE A N 1
ATOM 1496 C CA . PHE A 1 178 ? 13.640 -0.309 -19.375 1.00 96.75 178 PHE A CA 1
ATOM 1497 C C . PHE A 1 178 ? 14.648 -1.449 -19.600 1.00 96.75 178 PHE A C 1
ATOM 1499 O O . PHE A 1 178 ? 15.634 -1.536 -18.860 1.00 96.75 178 PHE A O 1
ATOM 1506 N N . PRO A 1 179 ? 14.496 -2.299 -20.635 1.00 94.50 179 PRO A N 1
ATOM 1507 C CA . PRO A 1 179 ? 15.338 -3.488 -20.807 1.00 94.50 179 PRO A CA 1
ATOM 1508 C C . PRO A 1 179 ? 16.836 -3.145 -20.897 1.00 94.50 179 PRO A C 1
ATOM 1510 O O . PRO A 1 179 ? 17.687 -3.863 -20.375 1.00 94.50 179 PRO A O 1
ATOM 1513 N N . TYR A 1 180 ? 17.180 -1.984 -21.465 1.00 92.50 180 TYR A N 1
ATOM 1514 C CA . TYR A 1 180 ? 18.563 -1.515 -21.601 1.00 92.50 180 TYR A CA 1
ATOM 1515 C C . TYR A 1 180 ? 19.292 -1.292 -20.262 1.00 92.50 180 TYR A C 1
ATOM 1517 O O . TYR A 1 180 ? 20.518 -1.389 -20.225 1.00 92.50 180 TYR A O 1
ATOM 1525 N N . LYS A 1 181 ? 18.578 -1.025 -19.155 1.00 92.69 181 LYS A N 1
ATOM 1526 C CA . LYS A 1 181 ? 19.191 -0.893 -17.818 1.00 92.69 181 LYS A CA 1
ATOM 1527 C C . LYS A 1 181 ? 19.669 -2.247 -17.272 1.00 92.69 181 LYS A C 1
ATOM 1529 O O . LYS A 1 181 ? 20.614 -2.290 -16.476 1.00 92.69 181 LYS A O 1
ATOM 1534 N N . PHE A 1 182 ? 19.066 -3.336 -17.751 1.00 90.81 182 PHE A N 1
ATOM 1535 C CA . PHE A 1 182 ? 19.250 -4.698 -17.251 1.00 90.81 182 PHE A CA 1
ATOM 1536 C C . PHE A 1 182 ? 20.047 -5.602 -18.198 1.00 90.81 182 PHE A C 1
ATOM 1538 O O . PHE A 1 182 ? 20.547 -6.639 -17.767 1.00 90.81 182 PHE A O 1
ATOM 1545 N N . CYS A 1 183 ? 20.264 -5.196 -19.451 1.00 82.25 183 CYS A N 1
ATOM 1546 C CA . CYS A 1 183 ? 21.166 -5.895 -20.364 1.00 82.25 183 CYS A CA 1
ATOM 1547 C C . CYS A 1 183 ? 22.619 -5.917 -19.843 1.00 82.25 183 CYS A C 1
ATOM 1549 O O . CYS A 1 183 ? 23.134 -4.939 -19.286 1.00 82.25 183 CYS A O 1
ATOM 1551 N N . LYS A 1 184 ? 23.335 -7.023 -20.094 1.00 64.56 184 LYS A N 1
ATOM 1552 C CA . LYS A 1 184 ? 24.806 -7.033 -20.048 1.00 64.56 184 LYS A CA 1
ATOM 1553 C C . LYS A 1 184 ? 25.309 -6.157 -21.193 1.00 64.56 184 LYS A C 1
ATOM 1555 O O . LYS A 1 184 ? 24.922 -6.392 -22.336 1.00 64.56 184 LYS A O 1
ATOM 1560 N N . ASN A 1 185 ? 26.187 -5.193 -20.913 1.00 52.31 185 ASN A N 1
ATOM 1561 C CA . ASN A 1 185 ? 26.933 -4.506 -21.966 1.00 52.31 185 ASN A CA 1
ATOM 1562 C C . ASN A 1 185 ? 27.621 -5.571 -22.835 1.00 52.31 185 ASN A C 1
ATOM 1564 O O . ASN A 1 185 ? 28.610 -6.169 -22.412 1.00 52.31 185 ASN A O 1
ATOM 1568 N N . LYS A 1 186 ? 27.123 -5.808 -24.052 1.00 46.53 186 LYS A N 1
ATOM 1569 C CA . LYS A 1 186 ? 28.012 -6.231 -25.129 1.00 46.53 186 LYS A CA 1
ATOM 1570 C C . LYS A 1 186 ? 28.842 -4.995 -25.427 1.00 46.53 186 LYS A C 1
ATOM 1572 O O . LYS A 1 186 ? 28.373 -4.088 -26.105 1.00 46.53 186 LYS A O 1
ATOM 1577 N N . LEU A 1 187 ? 30.031 -4.927 -24.829 1.00 42.53 187 LEU A N 1
ATOM 1578 C CA . LEU A 1 187 ? 31.097 -4.085 -25.353 1.00 42.53 187 LEU A CA 1
ATOM 1579 C C . LEU A 1 187 ? 31.180 -4.413 -26.846 1.00 42.53 187 LEU A C 1
ATOM 1581 O O . LEU A 1 187 ? 31.460 -5.556 -27.209 1.00 42.53 187 LEU A O 1
ATOM 1585 N N . LEU A 1 188 ? 30.804 -3.449 -27.684 1.00 44.56 188 LEU A N 1
ATOM 1586 C CA . LEU A 1 188 ? 31.083 -3.490 -29.110 1.00 44.56 188 LEU A CA 1
ATOM 1587 C C . LEU A 1 188 ? 32.610 -3.450 -29.215 1.00 44.56 188 LEU A C 1
ATOM 1589 O O . LEU A 1 188 ? 33.216 -2.418 -28.932 1.00 44.56 188 LEU A O 1
ATOM 1593 N N . GLY A 1 189 ? 33.198 -4.620 -29.459 1.00 37.56 189 GLY A N 1
ATOM 1594 C CA . GLY A 1 189 ? 34.581 -4.756 -29.904 1.00 37.56 189 GLY A CA 1
ATOM 1595 C C . GLY A 1 189 ? 34.703 -4.449 -31.385 1.00 37.56 189 GLY A C 1
ATOM 1596 O O . GLY A 1 189 ? 33.672 -4.556 -32.091 1.00 37.56 189 GLY A O 1
#

Foldseek 3Di:
DDDADPVLVVLLVLLLVLLLQLLVLLVVLLCCLLVVPPCNVVSVVSNLVSLLSQLVVCVVPDPNVLSVVLSVLVNLLSVLLSQLLVCVLVVVVVSNVVSVVVNLVSQLVNLVSQVVRFVLRHSVVSSVLSVLLSVLSVQLSVCVNVVVNVVNVVSSVVNSVSSSVVSVSVSVRVCVVCVVVRDDDPPPD